Protein AF-A0A2V1DFD7-F1 (afdb_monomer_lite)

Foldseek 3Di:
DDDDDDDDDDDDDDDDDDDDDDDDDDDDDDDDDDDDDPPDDPPDDPPVVVVVVVVVVVVVVVVVVVPDPPDDDDDDDDDPPPLFDDVVVCCVQQPVQLVLLLVQLCCLQVVVQVSVCLLPVVPRDNPDDPPVSNVVSNVSSVVSNVVSCCSNPVVVVDSDLVSVLVVLVVVLVVLVVLLVVSCVVDPCLAPVVVPHDPVSVSRHPVSVVSNVVSVCSNVVPPGDDPVVVVVVVVVVD

Sequence (237 aa):
MPPSSSVHDQRRHTGVTLPLCAQQTVETRCSPWLPTTTAASPSLTASTASTAIIAFLATHFIRQLHTSPMLLVPTMTKTPSHSPIPPLYRLLFLYIEPVSTLVGAIAAHFFQQNYLILTHAASANPHQVPLGTSIVLTQLANLYLLLCLNEALVLRATHDVKVWKTFLFGLLVADLGHLYSVRLVGNWVYWKFWLWNAIDIGNIPFVIFLAISRTMFLLNVGFASRAGSRADVKKRI

Structure (mmCIF, N/CA/C/O backbone):
data_AF-A0A2V1DFD7-F1
#
_entry.id   AF-A0A2V1DFD7-F1
#
loop_
_atom_site.group_PDB
_atom_site.id
_atom_site.type_symbol
_atom_site.label_atom_id
_atom_site.label_alt_id
_atom_site.label_comp_id
_atom_site.label_asym_id
_atom_site.label_entity_id
_atom_site.label_seq_id
_atom_site.pdbx_PDB_ins_code
_atom_site.Cartn_x
_atom_site.Cartn_y
_atom_site.Cartn_z
_atom_site.occupancy
_atom_site.B_iso_or_equiv
_atom_site.auth_seq_id
_atom_site.auth_comp_id
_atom_site.auth_asym_id
_atom_site.auth_atom_id
_atom_site.pdbx_PDB_model_num
ATOM 1 N N . MET A 1 1 ? 31.967 1.223 -87.880 1.00 31.66 1 MET A N 1
ATOM 2 C CA . MET A 1 1 ? 33.022 2.036 -88.533 1.00 31.66 1 MET A CA 1
ATOM 3 C C . MET A 1 1 ? 32.460 3.432 -88.828 1.00 31.66 1 MET A C 1
ATOM 5 O O . MET A 1 1 ? 31.239 3.549 -88.797 1.00 31.66 1 MET A O 1
ATOM 9 N N . PRO A 1 2 ? 33.306 4.473 -88.968 1.00 65.69 2 PRO A N 1
ATOM 10 C CA . PRO A 1 2 ? 32.919 5.894 -88.863 1.00 65.69 2 PRO A CA 1
ATOM 11 C C . PRO A 1 2 ? 32.578 6.522 -90.241 1.00 65.69 2 PRO A C 1
ATOM 13 O O . PRO A 1 2 ? 32.577 5.780 -91.226 1.00 65.69 2 PRO A O 1
ATOM 16 N N . PRO A 1 3 ? 32.187 7.816 -90.330 1.00 57.31 3 PRO A N 1
ATOM 17 C CA . PRO A 1 3 ? 33.060 9.013 -90.180 1.00 57.31 3 PRO A CA 1
ATOM 18 C C . PRO A 1 3 ? 32.504 10.012 -89.104 1.00 57.31 3 PRO A C 1
ATOM 20 O O . PRO A 1 3 ? 31.403 9.784 -88.616 1.00 57.31 3 PRO A O 1
ATOM 23 N N . SER A 1 4 ? 33.169 11.015 -88.485 1.00 41.12 4 SER A N 1
ATOM 24 C CA . SER A 1 4 ? 34.042 12.156 -88.893 1.00 41.12 4 SER A CA 1
ATOM 25 C C . SER A 1 4 ? 33.382 13.155 -89.874 1.00 41.12 4 SER A C 1
ATOM 27 O O . SER A 1 4 ? 32.756 12.707 -90.821 1.00 41.12 4 SER A O 1
ATOM 29 N N . SER A 1 5 ? 33.472 14.496 -89.794 1.00 39.84 5 SER A N 1
ATOM 30 C CA . SER A 1 5 ? 33.936 15.507 -88.799 1.00 39.84 5 SER A CA 1
ATOM 31 C C . SER A 1 5 ? 33.404 16.913 -89.268 1.00 39.84 5 SER A C 1
ATOM 33 O O . SER A 1 5 ? 32.581 16.922 -90.177 1.00 39.84 5 SER A O 1
ATOM 35 N N . SER A 1 6 ? 33.718 18.141 -88.795 1.00 36.25 6 SER A N 1
ATOM 36 C CA . SER A 1 6 ? 34.667 18.717 -87.805 1.00 36.25 6 SER A CA 1
ATOM 37 C C . SER A 1 6 ? 34.399 20.235 -87.553 1.00 36.25 6 SER A C 1
ATOM 39 O O . SER A 1 6 ? 34.237 20.957 -88.526 1.00 36.25 6 SER A O 1
ATOM 41 N N . VAL A 1 7 ? 34.582 20.711 -86.301 1.00 38.22 7 VAL A N 1
ATOM 42 C CA . VAL A 1 7 ? 35.245 22.001 -85.904 1.00 38.22 7 VAL A CA 1
ATOM 43 C C . VAL A 1 7 ? 34.520 23.388 -86.007 1.00 38.22 7 VAL A C 1
ATOM 45 O O . VAL A 1 7 ? 33.892 23.705 -87.006 1.00 38.22 7 VAL A O 1
ATOM 48 N N . HIS A 1 8 ? 34.760 24.239 -84.976 1.00 32.69 8 HIS A N 1
ATOM 49 C CA . HIS A 1 8 ? 34.401 25.677 -84.758 1.00 32.69 8 HIS A CA 1
ATOM 50 C C . HIS A 1 8 ? 32.886 26.037 -84.631 1.00 32.69 8 HIS A C 1
ATOM 52 O O . HIS A 1 8 ? 32.037 25.290 -85.096 1.00 32.69 8 HIS A O 1
ATOM 58 N N . ASP A 1 9 ? 32.443 27.114 -83.945 1.00 37.12 9 ASP A N 1
ATOM 59 C CA . ASP A 1 9 ? 33.145 28.283 -83.356 1.00 37.12 9 ASP A CA 1
ATOM 60 C C . ASP A 1 9 ? 32.622 28.742 -81.943 1.00 37.12 9 ASP A C 1
ATOM 62 O O . ASP A 1 9 ? 31.830 28.075 -81.283 1.00 37.12 9 ASP A O 1
ATOM 66 N N . GLN A 1 10 ? 33.142 29.880 -81.470 1.00 34.22 10 GLN A N 1
ATOM 67 C CA . GLN A 1 10 ? 33.232 30.499 -80.141 1.00 34.22 10 GLN A CA 1
ATOM 68 C C . GLN A 1 10 ? 31.947 30.996 -79.406 1.00 34.22 10 GLN A C 1
ATOM 70 O O . GLN A 1 10 ? 31.129 31.720 -79.970 1.00 34.22 10 GLN A O 1
ATOM 75 N N . ARG A 1 11 ? 32.005 30.905 -78.056 1.00 32.84 11 ARG A N 1
ATOM 76 C CA . ARG A 1 11 ? 31.880 32.018 -77.053 1.00 32.84 11 ARG A CA 1
ATOM 77 C C . ARG A 1 11 ? 30.656 32.056 -76.093 1.00 32.84 11 ARG A C 1
ATOM 79 O O . ARG A 1 11 ? 29.516 32.161 -76.523 1.00 32.84 11 ARG A O 1
ATOM 86 N N . ARG A 1 12 ? 30.968 32.268 -74.792 1.00 34.34 12 ARG A N 1
ATOM 87 C CA . ARG A 1 12 ? 30.088 32.502 -73.603 1.00 34.34 12 ARG A CA 1
ATOM 88 C C . ARG A 1 12 ? 29.320 31.229 -73.174 1.00 34.34 12 ARG A C 1
ATOM 90 O O . ARG A 1 12 ? 28.740 30.566 -74.012 1.00 34.34 12 ARG A O 1
ATOM 97 N N . HIS A 1 13 ? 29.294 30.802 -71.908 1.00 39.66 13 HIS A N 1
ATOM 98 C CA . HIS A 1 13 ? 29.237 31.565 -70.651 1.00 39.66 13 HIS A CA 1
ATOM 99 C C . HIS A 1 13 ? 30.249 31.129 -69.561 1.00 39.66 13 HIS A C 1
ATOM 101 O O . HIS A 1 13 ? 30.819 30.047 -69.605 1.00 39.66 13 HIS A O 1
ATOM 107 N N . THR A 1 14 ? 30.434 32.033 -68.593 1.00 41.47 14 THR A N 1
ATOM 108 C CA . THR A 1 14 ? 31.037 31.906 -67.244 1.00 41.47 14 THR A CA 1
ATOM 109 C C . THR A 1 14 ? 31.387 30.505 -66.707 1.00 41.47 14 THR A C 1
ATOM 111 O O . THR A 1 14 ? 30.503 29.673 -66.518 1.00 41.47 14 THR A O 1
ATOM 114 N N . GLY A 1 15 ? 32.655 30.321 -66.306 1.00 33.34 15 GLY A N 1
ATOM 115 C CA . GLY A 1 15 ? 33.061 29.314 -65.308 1.00 33.34 15 GLY A CA 1
ATOM 116 C C . GLY A 1 15 ? 32.685 29.728 -63.868 1.00 33.34 15 GLY A C 1
ATOM 117 O O . GLY A 1 15 ? 31.926 30.673 -63.681 1.00 33.34 15 GLY A O 1
ATOM 118 N N . VAL A 1 16 ? 33.203 29.101 -62.806 1.00 37.59 16 VAL A N 1
ATOM 119 C CA . VAL A 1 16 ? 34.355 28.179 -62.709 1.00 37.59 16 VAL A CA 1
ATOM 120 C C . VAL A 1 16 ? 34.080 27.086 -61.666 1.00 37.59 16 VAL A C 1
ATOM 122 O O . VAL A 1 16 ? 33.556 27.372 -60.593 1.00 37.59 16 VAL A O 1
ATOM 125 N N . THR A 1 17 ? 34.502 25.851 -61.945 1.00 42.06 17 THR A N 1
ATOM 126 C CA . THR A 1 17 ? 34.547 24.753 -60.964 1.00 42.06 17 THR A CA 1
ATOM 127 C C . THR A 1 17 ? 35.864 24.795 -60.185 1.00 42.06 17 THR A C 1
ATOM 129 O O . THR A 1 17 ? 36.922 24.740 -60.808 1.00 42.06 17 THR A O 1
ATOM 132 N N . LEU A 1 18 ? 35.829 24.817 -58.847 1.00 39.38 18 LEU A N 1
ATOM 133 C CA . LEU A 1 18 ? 37.020 24.613 -58.008 1.00 39.38 18 LEU A CA 1
ATOM 134 C C . LEU A 1 18 ? 36.714 23.781 -56.747 1.00 39.38 18 LEU A C 1
ATOM 136 O O . LEU A 1 18 ? 35.872 24.184 -55.944 1.00 39.38 18 LEU A O 1
ATOM 140 N N . PRO A 1 19 ? 37.411 22.647 -56.544 1.00 46.44 19 PRO A N 1
ATOM 141 C CA . PRO A 1 19 ? 37.627 22.031 -55.237 1.00 46.44 19 PRO A CA 1
ATOM 142 C C . PRO A 1 19 ? 38.945 22.552 -54.606 1.00 46.44 19 PRO A C 1
ATOM 144 O O . PRO A 1 19 ? 39.498 23.546 -55.066 1.00 46.44 19 PRO A O 1
ATOM 147 N N . LEU A 1 20 ? 39.470 21.812 -53.616 1.00 34.62 20 LEU A N 1
ATOM 148 C CA . LEU A 1 20 ? 40.719 22.004 -52.843 1.00 34.62 20 LEU A CA 1
ATOM 149 C C . LEU A 1 20 ? 40.664 22.938 -51.619 1.00 34.62 20 LEU A C 1
ATOM 151 O O . LEU A 1 20 ? 40.704 24.157 -51.707 1.00 34.62 20 LEU A O 1
ATOM 155 N N . CYS A 1 21 ? 40.703 22.291 -50.452 1.00 40.25 21 CYS A N 1
ATOM 156 C CA . CYS A 1 21 ? 41.789 22.402 -49.470 1.00 40.25 21 CYS A CA 1
ATOM 157 C C . CYS A 1 21 ? 42.577 23.733 -49.400 1.00 40.25 21 CYS A C 1
ATOM 159 O O . CYS A 1 21 ? 43.550 23.929 -50.127 1.00 40.25 21 CYS A O 1
ATOM 161 N N . ALA A 1 22 ? 42.262 24.536 -48.383 1.00 36.62 22 ALA A N 1
ATOM 162 C CA . ALA A 1 22 ? 43.239 25.315 -47.620 1.00 36.62 22 ALA A CA 1
ATOM 163 C C . ALA A 1 22 ? 43.128 24.815 -46.164 1.00 36.62 22 ALA A C 1
ATOM 165 O O . ALA A 1 22 ? 42.026 24.730 -45.629 1.00 36.62 22 ALA A O 1
ATOM 166 N N . GLN A 1 23 ? 44.162 24.246 -45.542 1.00 40.62 23 GLN A N 1
ATOM 167 C CA . GLN A 1 23 ? 45.341 24.943 -45.015 1.00 40.62 23 GLN A CA 1
ATOM 168 C C . GLN A 1 23 ? 44.998 26.228 -44.251 1.00 40.62 23 GLN A C 1
ATOM 170 O O . GLN A 1 23 ? 44.792 27.279 -44.848 1.00 40.62 23 GLN A O 1
ATOM 175 N N . GLN A 1 24 ? 45.087 26.161 -42.922 1.00 35.19 24 GLN A N 1
ATOM 176 C CA . GLN A 1 24 ? 45.562 27.294 -42.137 1.00 35.19 24 GLN A CA 1
ATOM 177 C C . GLN A 1 24 ? 46.519 26.789 -41.052 1.00 35.19 24 GLN A C 1
ATOM 179 O O . GLN A 1 24 ? 46.316 25.724 -40.467 1.00 35.19 24 GLN A O 1
ATOM 184 N N . THR A 1 25 ? 47.630 27.500 -40.887 1.00 35.84 25 THR A N 1
ATOM 185 C CA . THR A 1 25 ? 48.865 26.965 -40.299 1.00 35.84 25 THR A CA 1
ATOM 186 C C . THR A 1 25 ? 48.931 27.179 -38.789 1.00 35.84 25 THR A C 1
ATOM 188 O O . THR A 1 25 ? 48.500 28.212 -38.281 1.00 35.84 25 THR A O 1
ATOM 191 N N . VAL A 1 26 ? 49.536 26.233 -38.066 1.00 38.47 26 VAL A N 1
ATOM 192 C CA . VAL A 1 26 ? 49.874 26.401 -36.646 1.00 38.47 26 VAL A CA 1
ATOM 193 C C . VAL A 1 26 ? 51.081 27.340 -36.521 1.00 38.47 26 VAL A C 1
ATOM 195 O O . VAL A 1 26 ? 52.222 26.899 -36.643 1.00 38.47 26 VAL A O 1
ATOM 198 N N . GLU A 1 27 ? 50.849 28.634 -36.277 1.00 37.72 27 GLU A N 1
ATOM 199 C CA . GLU A 1 27 ? 51.913 29.543 -35.826 1.00 37.72 27 GLU A CA 1
ATOM 200 C C . GLU A 1 27 ? 52.191 29.350 -34.329 1.00 37.72 27 GLU A C 1
ATOM 202 O O . GLU A 1 27 ? 51.361 29.649 -33.469 1.00 37.72 27 GLU A O 1
ATOM 207 N N . THR A 1 28 ? 53.406 28.920 -34.000 1.00 41.53 28 THR A N 1
ATOM 208 C CA . THR A 1 28 ? 53.943 28.980 -32.636 1.00 41.53 28 THR A CA 1
ATOM 209 C C . THR A 1 28 ? 54.352 30.409 -32.278 1.00 41.53 28 THR A C 1
ATOM 211 O O . THR A 1 28 ? 55.234 30.971 -32.930 1.00 41.53 28 THR A O 1
ATOM 214 N N . ARG A 1 29 ? 53.804 30.980 -31.196 1.00 35.94 29 ARG A N 1
ATOM 215 C CA . ARG A 1 29 ? 54.272 32.266 -30.646 1.00 35.94 29 ARG A CA 1
ATOM 216 C C . ARG A 1 29 ? 54.288 32.258 -29.116 1.00 35.94 29 ARG A C 1
ATOM 218 O O . ARG A 1 29 ? 53.246 32.313 -28.475 1.00 35.94 29 ARG A O 1
ATOM 225 N N . CYS A 1 30 ? 55.484 32.209 -28.534 1.00 38.84 30 CYS A N 1
ATOM 226 C CA . CYS A 1 30 ? 55.690 32.285 -27.085 1.00 38.84 30 CYS A CA 1
ATOM 227 C C . CYS A 1 30 ? 55.621 33.735 -26.581 1.00 38.84 30 CYS A C 1
ATOM 229 O O . CYS A 1 30 ? 56.284 34.603 -27.149 1.00 38.84 30 CYS A O 1
ATOM 231 N N . SER A 1 31 ? 54.884 33.989 -25.494 1.00 41.69 31 SER A N 1
ATOM 232 C CA . SER A 1 31 ? 54.950 35.195 -24.638 1.00 41.69 31 SER A CA 1
ATOM 233 C C . SER A 1 31 ? 54.047 35.016 -23.394 1.00 41.69 31 SER A C 1
ATOM 235 O O . SER A 1 31 ? 53.255 34.073 -23.384 1.00 41.69 31 SER A O 1
ATOM 237 N N . PRO A 1 32 ? 54.241 35.768 -22.289 1.00 46.16 32 PRO A N 1
ATOM 238 C CA . PRO A 1 32 ? 54.451 35.096 -21.001 1.00 46.16 32 PRO A CA 1
ATOM 239 C C . PRO A 1 32 ? 53.444 35.394 -19.872 1.00 46.16 32 PRO A C 1
ATOM 241 O O . PRO A 1 32 ? 52.704 36.368 -19.909 1.00 46.16 32 PRO A O 1
ATOM 244 N N . TRP A 1 33 ? 53.526 34.553 -18.829 1.00 47.25 33 TRP A N 1
ATOM 245 C CA . TRP A 1 33 ? 53.207 34.810 -17.412 1.00 47.25 33 TRP A CA 1
ATOM 246 C C . TRP A 1 33 ? 52.034 35.756 -17.070 1.00 47.25 33 TRP A C 1
ATOM 248 O O . TRP A 1 33 ? 52.221 36.959 -16.899 1.00 47.25 33 TRP A O 1
ATOM 258 N N . LEU A 1 34 ? 50.881 35.169 -16.729 1.00 43.59 34 LEU A N 1
ATOM 259 C CA . LEU A 1 34 ? 49.976 35.703 -15.699 1.00 43.59 34 LEU A CA 1
ATOM 260 C C . LEU A 1 34 ? 49.530 34.572 -14.742 1.00 43.59 34 LEU A C 1
ATOM 262 O O . LEU A 1 34 ? 49.600 33.401 -15.122 1.00 43.59 34 LEU A O 1
ATOM 266 N N . PRO A 1 35 ? 49.167 34.885 -13.481 1.00 41.78 35 PRO A N 1
ATOM 267 C CA . PRO A 1 35 ? 49.161 33.905 -12.394 1.00 41.78 35 PRO A CA 1
ATOM 268 C C . PRO A 1 35 ? 47.877 33.071 -12.292 1.00 41.78 35 PRO A C 1
ATOM 270 O O . PRO A 1 35 ? 46.775 33.539 -12.568 1.00 41.78 35 PRO A O 1
ATOM 273 N N . THR A 1 36 ? 48.026 31.849 -11.777 1.00 44.50 36 THR A N 1
ATOM 274 C CA . THR A 1 36 ? 46.927 30.932 -11.451 1.00 44.50 36 THR A CA 1
ATOM 275 C C . THR A 1 36 ? 46.078 31.457 -10.288 1.00 44.50 36 THR A C 1
ATOM 277 O O . THR A 1 36 ? 46.420 31.266 -9.121 1.00 44.50 36 THR A O 1
ATOM 280 N N . THR A 1 37 ? 44.933 32.074 -10.579 1.00 39.38 37 THR A N 1
ATOM 281 C CA . THR A 1 37 ? 43.891 32.348 -9.580 1.00 39.38 37 THR A CA 1
ATOM 282 C C . THR A 1 37 ? 43.026 31.108 -9.360 1.00 39.38 37 THR A C 1
ATOM 284 O O . THR A 1 37 ? 42.115 30.805 -10.129 1.00 39.38 37 THR A O 1
ATOM 287 N N . THR A 1 38 ? 43.311 30.371 -8.285 1.00 42.97 38 THR A N 1
ATOM 288 C CA . THR A 1 38 ? 42.575 29.159 -7.896 1.00 42.97 38 THR A CA 1
ATOM 289 C C . THR A 1 38 ? 41.128 29.483 -7.507 1.00 42.97 38 THR A C 1
ATOM 291 O O . THR A 1 38 ? 40.844 29.846 -6.366 1.00 42.97 38 THR A O 1
ATOM 294 N N . ALA A 1 39 ? 40.196 29.332 -8.449 1.00 40.53 39 ALA A N 1
ATOM 295 C CA . ALA A 1 39 ? 38.764 29.479 -8.201 1.00 40.53 39 ALA A CA 1
ATOM 296 C C . ALA A 1 39 ? 38.239 28.310 -7.343 1.00 40.53 39 ALA A C 1
ATOM 298 O O . ALA A 1 39 ? 37.927 27.233 -7.849 1.00 40.53 39 ALA A O 1
ATOM 299 N N . ALA A 1 40 ? 38.163 28.515 -6.027 1.00 42.91 40 ALA A N 1
ATOM 300 C CA . ALA A 1 40 ? 37.652 27.521 -5.089 1.00 42.91 40 ALA A CA 1
ATOM 301 C C . ALA A 1 40 ? 36.122 27.370 -5.206 1.00 42.91 40 ALA A C 1
ATOM 303 O O . ALA A 1 40 ? 35.364 28.269 -4.840 1.00 42.91 40 ALA A O 1
ATOM 304 N N . SER A 1 41 ? 35.662 26.215 -5.693 1.00 42.91 41 SER A N 1
ATOM 305 C CA . SER A 1 41 ? 34.234 25.886 -5.793 1.00 42.91 41 SER A CA 1
ATOM 306 C C . SER A 1 41 ? 33.596 25.664 -4.408 1.00 42.91 41 SER A C 1
ATOM 308 O O . SER A 1 41 ? 34.123 24.869 -3.628 1.00 42.91 41 SER A O 1
ATOM 310 N N . PRO A 1 42 ? 32.439 26.279 -4.087 1.00 43.97 42 PRO A N 1
ATOM 311 C CA . PRO A 1 42 ? 31.809 26.185 -2.766 1.00 43.97 42 PRO A CA 1
ATOM 312 C C . PRO A 1 42 ? 30.980 24.894 -2.582 1.00 43.97 42 PRO A C 1
ATOM 314 O O . PRO A 1 42 ? 29.768 24.929 -2.383 1.00 43.97 42 PRO A O 1
ATOM 317 N N . SER A 1 43 ? 31.624 23.726 -2.621 1.00 49.12 43 SER A N 1
ATOM 318 C CA . SER A 1 43 ? 30.990 22.400 -2.489 1.00 49.12 43 SER A CA 1
ATOM 319 C C . SER A 1 43 ? 30.695 21.970 -1.034 1.00 49.12 43 SER A C 1
ATOM 321 O O . SER A 1 43 ? 30.790 20.791 -0.699 1.00 49.12 43 SER A O 1
ATOM 323 N N . LEU A 1 44 ? 30.343 22.914 -0.148 1.00 51.09 44 LEU A N 1
ATOM 324 C CA . LEU A 1 44 ? 30.401 22.722 1.315 1.00 51.09 44 LEU A CA 1
ATOM 325 C C . LEU A 1 44 ? 29.202 23.274 2.124 1.00 51.09 44 LEU A C 1
ATOM 327 O O . LEU A 1 44 ? 29.358 23.679 3.273 1.00 51.09 44 LEU A O 1
ATOM 331 N N . THR A 1 45 ? 27.985 23.265 1.563 1.00 50.91 45 THR A N 1
ATOM 332 C CA . THR A 1 45 ? 26.765 23.750 2.264 1.00 50.91 45 THR A CA 1
ATOM 333 C C . THR A 1 45 ? 25.587 22.768 2.309 1.00 50.91 45 THR A C 1
ATOM 335 O O . THR A 1 45 ? 24.814 22.795 3.264 1.00 50.91 45 THR A O 1
ATOM 338 N N . ALA A 1 46 ? 25.436 21.870 1.329 1.00 46.38 46 ALA A N 1
ATOM 339 C CA . ALA A 1 46 ? 24.258 20.994 1.238 1.00 46.38 46 ALA A CA 1
ATOM 340 C C . ALA A 1 46 ? 24.239 19.834 2.259 1.00 46.38 46 ALA A C 1
ATOM 342 O O . ALA A 1 46 ? 23.171 19.401 2.686 1.00 46.38 46 ALA A O 1
ATOM 343 N N . SER A 1 47 ? 25.410 19.322 2.655 1.00 50.34 47 SER A N 1
ATOM 344 C CA . SER A 1 47 ? 25.513 18.124 3.508 1.00 50.34 47 SER A CA 1
ATOM 345 C C . SER A 1 47 ? 25.110 18.395 4.966 1.00 50.34 47 SER A C 1
ATOM 347 O O . SER A 1 47 ? 24.328 17.652 5.554 1.00 50.34 47 SER A O 1
ATOM 349 N N . THR A 1 48 ? 25.580 19.506 5.539 1.00 50.56 48 THR A N 1
ATOM 350 C CA . THR A 1 48 ? 25.366 19.869 6.952 1.00 50.56 48 THR A CA 1
ATOM 351 C C . THR A 1 48 ? 23.922 20.250 7.279 1.00 50.56 48 THR A C 1
ATOM 353 O O . THR A 1 48 ? 23.459 19.965 8.385 1.00 50.56 48 THR A O 1
ATOM 356 N N . ALA A 1 49 ? 23.186 20.840 6.332 1.00 46.41 49 ALA A N 1
ATOM 357 C CA . ALA A 1 49 ? 21.779 21.200 6.520 1.00 46.41 49 ALA A CA 1
ATOM 358 C C . ALA A 1 49 ? 20.889 19.966 6.763 1.00 46.41 49 ALA A C 1
ATOM 360 O O . ALA A 1 49 ? 20.072 19.960 7.685 1.00 46.41 49 ALA A O 1
ATOM 361 N N . SER A 1 50 ? 21.093 18.893 5.990 1.00 51.12 50 SER A N 1
ATOM 362 C CA . SER A 1 50 ? 20.343 17.638 6.132 1.00 51.12 50 SER A CA 1
ATOM 363 C C . SER A 1 50 ? 20.555 16.993 7.504 1.00 51.12 50 SER A C 1
ATOM 365 O O . SER A 1 50 ? 19.586 16.617 8.164 1.00 51.12 50 SER A O 1
ATOM 367 N N . THR A 1 51 ? 21.802 16.923 7.981 1.00 55.59 51 THR A N 1
ATOM 368 C CA . THR A 1 51 ? 22.124 16.353 9.299 1.00 55.59 51 THR A CA 1
ATOM 369 C C . THR A 1 51 ? 21.497 17.161 10.435 1.00 55.59 51 THR A C 1
ATOM 371 O O . THR A 1 51 ? 20.964 16.578 11.378 1.00 55.59 51 THR A O 1
ATOM 374 N N . ALA A 1 52 ? 21.506 18.496 10.334 1.00 54.97 52 ALA A N 1
ATOM 375 C CA . ALA A 1 52 ? 20.908 19.380 11.333 1.00 54.97 52 ALA A CA 1
ATOM 376 C C . ALA A 1 52 ? 19.380 19.215 11.424 1.00 54.97 52 ALA A C 1
ATOM 378 O O . ALA A 1 52 ? 18.841 19.130 12.526 1.00 54.97 52 ALA A O 1
ATOM 379 N N . ILE A 1 53 ? 18.684 19.106 10.285 1.00 60.34 53 ILE A N 1
ATOM 380 C CA . ILE A 1 53 ? 17.227 18.889 10.248 1.00 60.34 53 ILE A CA 1
ATOM 381 C C . ILE A 1 53 ? 16.865 17.522 10.844 1.00 60.34 53 ILE A C 1
ATOM 383 O O . ILE A 1 53 ? 15.970 17.440 11.686 1.00 60.34 53 ILE A O 1
ATOM 387 N N . ILE A 1 54 ? 17.588 16.458 10.476 1.00 54.75 54 ILE A N 1
ATOM 388 C CA . ILE A 1 54 ? 17.367 15.108 11.019 1.00 54.75 54 ILE A CA 1
ATOM 389 C C . ILE A 1 54 ? 17.607 15.087 12.538 1.00 54.75 54 ILE A C 1
ATOM 391 O O . ILE A 1 54 ? 16.772 14.571 13.282 1.00 54.75 54 ILE A O 1
ATOM 395 N N . ALA A 1 55 ? 18.693 15.703 13.019 1.00 63.31 55 ALA A N 1
ATOM 396 C CA . ALA A 1 55 ? 18.995 15.799 14.448 1.00 63.31 55 ALA A CA 1
ATOM 397 C C . ALA A 1 55 ? 17.947 16.615 15.225 1.00 63.31 55 ALA A C 1
ATOM 399 O O . ALA A 1 55 ? 17.555 16.222 16.327 1.00 63.31 55 ALA A O 1
ATOM 400 N N . PHE A 1 56 ? 17.451 17.720 14.658 1.00 70.12 56 PHE A N 1
ATOM 401 C CA . PHE A 1 56 ? 16.416 18.544 15.284 1.00 70.12 56 PHE A CA 1
ATOM 402 C C . PHE A 1 56 ? 15.082 17.791 15.390 1.00 70.12 56 PHE A C 1
ATOM 404 O O . PHE A 1 56 ? 14.486 17.751 16.467 1.00 70.12 56 PHE A O 1
ATOM 411 N N . LEU A 1 57 ? 14.649 17.125 14.313 1.00 65.50 57 LEU A N 1
ATOM 412 C CA . LEU A 1 57 ? 13.428 16.313 14.303 1.00 65.50 57 LEU A CA 1
ATOM 413 C C . LEU A 1 57 ? 13.521 15.129 15.276 1.00 65.50 57 LEU A C 1
ATOM 415 O O . LEU A 1 57 ? 12.591 14.910 16.052 1.00 65.50 57 LEU A O 1
ATOM 419 N N . ALA A 1 58 ? 14.652 14.416 15.304 1.00 58.59 58 ALA A N 1
ATOM 420 C CA . ALA A 1 58 ? 14.890 13.331 16.255 1.00 58.59 58 ALA A CA 1
ATOM 421 C C . ALA A 1 58 ? 14.858 13.827 17.712 1.00 58.59 58 ALA A C 1
ATOM 423 O O . ALA A 1 58 ? 14.163 13.251 18.548 1.00 58.59 58 ALA A O 1
ATOM 424 N N . THR A 1 59 ? 15.539 14.937 18.014 1.00 63.81 59 THR A N 1
ATOM 425 C CA . THR A 1 59 ? 15.572 15.520 19.368 1.00 63.81 59 THR A CA 1
ATOM 426 C C . THR A 1 59 ? 14.192 16.017 19.809 1.00 63.81 59 THR A C 1
ATOM 428 O O . THR A 1 59 ? 13.805 15.835 20.964 1.00 63.81 59 THR A O 1
ATOM 431 N N . HIS A 1 60 ? 13.413 16.602 18.894 1.00 69.94 60 HIS A N 1
ATOM 432 C CA . HIS A 1 60 ? 12.041 17.032 19.159 1.00 69.94 60 HIS A CA 1
ATOM 433 C C . HIS A 1 60 ? 11.100 15.841 19.409 1.00 69.94 60 HIS A C 1
ATOM 435 O O . HIS A 1 60 ? 10.311 15.874 20.353 1.00 69.94 60 HIS A O 1
ATOM 441 N N . PHE A 1 61 ? 11.220 14.763 18.628 1.00 59.16 61 PHE A N 1
ATOM 442 C CA . PHE A 1 61 ? 10.439 13.536 18.813 1.00 59.16 61 PHE A CA 1
ATOM 443 C C . PHE A 1 61 ? 10.772 12.838 20.144 1.00 59.16 61 PHE A C 1
ATOM 445 O O . PHE A 1 61 ? 9.869 12.503 20.907 1.00 59.16 61 PHE A O 1
ATOM 452 N N . ILE A 1 62 ? 12.061 12.722 20.490 1.00 60.84 62 ILE A N 1
ATOM 453 C CA . ILE A 1 62 ? 12.517 12.206 21.793 1.00 60.84 62 ILE A CA 1
ATOM 454 C C . ILE A 1 62 ? 11.990 13.076 22.945 1.00 60.84 62 ILE A C 1
ATOM 456 O O . ILE A 1 62 ? 11.516 12.543 23.950 1.00 60.84 62 ILE A O 1
ATOM 460 N N . ARG A 1 63 ? 11.997 14.410 22.798 1.00 57.59 63 ARG A N 1
ATOM 461 C CA . ARG A 1 63 ? 11.407 15.318 23.794 1.00 57.59 63 ARG A CA 1
ATOM 462 C C . ARG A 1 63 ? 9.904 15.078 23.961 1.00 57.59 63 ARG A C 1
ATOM 464 O O . ARG A 1 63 ? 9.459 15.022 25.102 1.00 57.59 63 ARG A O 1
ATOM 471 N N . GLN A 1 64 ? 9.145 14.887 22.879 1.00 55.41 64 GLN A N 1
ATOM 472 C CA . GLN A 1 64 ? 7.710 14.585 22.970 1.00 55.41 64 GLN A CA 1
ATOM 473 C C . GLN A 1 64 ? 7.423 13.229 23.636 1.00 55.41 64 GLN A C 1
ATOM 475 O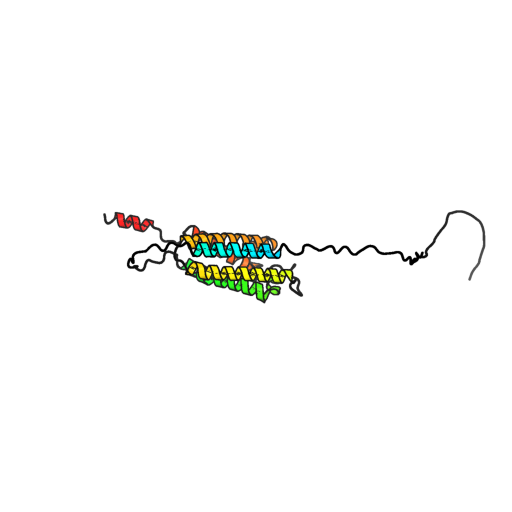 O . GLN A 1 64 ? 6.494 13.139 24.437 1.00 55.41 64 GLN A O 1
ATOM 480 N N . LEU A 1 65 ? 8.243 12.203 23.379 1.00 53.34 65 LEU A N 1
ATOM 481 C CA . LEU A 1 65 ? 8.144 10.906 24.063 1.00 53.34 65 LEU A CA 1
ATOM 482 C C . LEU A 1 65 ? 8.408 11.022 25.575 1.00 53.34 65 LEU A C 1
ATOM 484 O O . LEU A 1 65 ? 7.732 10.369 26.368 1.00 53.34 65 LEU A O 1
ATOM 488 N N . HIS A 1 66 ? 9.350 11.876 25.988 1.00 53.03 66 HIS A N 1
ATOM 489 C CA . HIS A 1 66 ? 9.694 12.071 27.401 1.00 53.03 66 HIS A CA 1
ATOM 490 C C . HIS A 1 66 ? 8.730 13.020 28.150 1.00 53.03 66 HIS A C 1
ATOM 492 O O . HIS A 1 66 ? 8.692 13.020 29.382 1.00 53.03 66 HIS A O 1
ATOM 498 N N . THR A 1 67 ? 7.911 13.819 27.454 1.00 44.88 67 THR A N 1
ATOM 499 C CA . THR A 1 67 ? 6.886 14.686 28.072 1.00 44.88 67 THR A CA 1
ATOM 500 C C . THR A 1 67 ? 5.549 13.970 28.284 1.00 44.88 67 THR A C 1
ATOM 502 O O . THR A 1 67 ? 4.507 14.430 27.822 1.00 44.88 67 THR A O 1
ATOM 505 N N . SER A 1 68 ? 5.568 12.858 29.022 1.00 45.06 68 SER A N 1
ATOM 506 C CA . SER A 1 68 ? 4.357 12.217 29.556 1.00 45.06 68 SER A CA 1
ATOM 507 C C . SER A 1 68 ? 4.331 12.350 31.084 1.00 45.06 68 SER A C 1
ATOM 509 O O . SER A 1 68 ? 5.083 11.642 31.755 1.00 45.06 68 SER A O 1
ATOM 511 N N . PRO A 1 69 ? 3.506 13.239 31.676 1.00 50.41 69 PRO A N 1
ATOM 512 C CA . PRO A 1 69 ? 3.380 13.318 33.127 1.00 50.41 69 PRO A CA 1
ATOM 513 C C . PRO A 1 69 ? 2.739 12.030 33.657 1.00 50.41 69 PRO A C 1
ATOM 515 O O . PRO A 1 69 ? 1.594 11.713 33.330 1.00 50.41 69 PRO A O 1
ATOM 518 N N . MET A 1 70 ? 3.484 11.285 34.476 1.00 51.66 70 MET A N 1
ATOM 519 C CA . MET A 1 70 ? 3.051 10.019 35.074 1.00 51.66 70 MET A CA 1
ATOM 520 C C . MET A 1 70 ? 1.989 10.263 36.157 1.00 51.66 70 MET A C 1
ATOM 522 O O . MET A 1 70 ? 2.270 10.259 37.354 1.00 51.66 70 MET A O 1
ATOM 526 N N . LEU A 1 71 ? 0.749 10.499 35.729 1.00 51.28 71 LEU A N 1
ATOM 527 C CA . LEU A 1 71 ? -0.404 10.569 36.619 1.00 51.28 71 LEU A CA 1
ATOM 528 C C . LEU A 1 71 ? -0.668 9.194 37.243 1.00 51.28 71 LEU A C 1
ATOM 530 O O . LEU A 1 71 ? -0.826 8.193 36.545 1.00 51.28 71 LEU A O 1
ATOM 534 N N . LEU A 1 72 ? -0.723 9.168 38.574 1.00 53.59 72 LEU A N 1
ATOM 535 C CA . LEU A 1 72 ? -0.971 7.977 39.382 1.00 53.59 72 LEU A CA 1
ATOM 536 C C . LEU A 1 72 ? -2.401 7.462 39.140 1.00 53.59 72 LEU A C 1
ATOM 538 O O . LEU A 1 72 ? -3.368 7.993 39.683 1.00 53.59 72 LEU A O 1
ATOM 542 N N . VAL A 1 73 ? -2.542 6.431 38.302 1.00 61.72 73 VAL A N 1
ATOM 543 C CA . VAL A 1 73 ? -3.831 5.771 38.049 1.00 61.72 73 VAL A CA 1
ATOM 544 C C . VAL A 1 73 ? -4.092 4.735 39.152 1.00 61.72 73 VAL A C 1
ATOM 546 O O . VAL A 1 73 ? -3.300 3.802 39.286 1.00 61.72 73 VAL A O 1
ATOM 549 N N . PRO A 1 74 ? -5.186 4.844 39.932 1.00 56.28 74 PRO A N 1
ATOM 550 C CA . PRO A 1 74 ? -5.522 3.850 40.944 1.00 56.28 74 PRO A CA 1
ATOM 551 C C . PRO A 1 74 ? -5.965 2.530 40.301 1.00 56.28 74 PRO A C 1
ATOM 553 O O . PRO A 1 74 ? -6.708 2.508 39.316 1.00 56.28 74 PRO A O 1
ATOM 556 N N . THR A 1 75 ? -5.528 1.414 40.882 1.00 54.69 75 THR A N 1
ATOM 557 C CA . THR A 1 75 ? -5.699 0.065 40.328 1.00 54.69 75 THR A CA 1
ATOM 558 C C . THR A 1 75 ? -7.136 -0.454 40.472 1.00 54.69 75 THR A C 1
ATOM 560 O O . THR A 1 75 ? -7.435 -1.258 41.352 1.00 54.69 75 THR A O 1
ATOM 563 N N . MET A 1 76 ? -8.051 -0.030 39.595 1.00 52.09 76 MET A N 1
ATOM 564 C CA . MET A 1 76 ? -9.357 -0.689 39.481 1.00 52.09 76 MET A CA 1
ATOM 565 C C . MET A 1 76 ? -9.231 -2.063 38.814 1.00 52.09 76 MET A C 1
ATOM 567 O O . MET A 1 76 ? -8.579 -2.229 37.781 1.00 52.09 76 MET A O 1
ATOM 571 N N . THR A 1 77 ? -9.884 -3.058 39.412 1.00 53.09 77 THR A N 1
ATOM 572 C CA . THR A 1 77 ? -9.890 -4.450 38.960 1.00 53.09 77 THR A CA 1
ATOM 573 C C . THR A 1 77 ? -10.563 -4.579 37.594 1.00 53.09 77 THR A C 1
ATOM 575 O O . THR A 1 77 ? -11.776 -4.439 37.442 1.00 53.09 77 THR A O 1
ATOM 578 N N . LYS A 1 78 ? -9.753 -4.858 36.569 1.00 44.91 78 LYS A N 1
ATOM 579 C CA . LYS A 1 78 ? -10.211 -5.006 35.187 1.00 44.91 78 LYS A CA 1
ATOM 580 C C . LYS A 1 78 ? -11.005 -6.304 35.016 1.00 44.91 78 LYS A C 1
ATOM 582 O O . LYS A 1 78 ? -10.439 -7.349 34.700 1.00 44.91 78 LYS A O 1
ATOM 587 N N . THR A 1 79 ? -12.329 -6.219 35.141 1.00 49.84 79 THR A N 1
ATOM 588 C CA . THR A 1 79 ? -13.227 -7.176 34.480 1.00 49.84 79 THR A CA 1
ATOM 589 C C . THR A 1 79 ? -12.881 -7.244 32.985 1.00 49.84 79 THR A C 1
ATOM 591 O O . THR A 1 79 ? -12.442 -6.237 32.416 1.00 49.84 79 THR A O 1
ATOM 594 N N . PRO A 1 80 ? -13.020 -8.411 32.325 1.00 46.88 80 PRO A N 1
ATOM 595 C CA . PRO A 1 80 ? -12.582 -8.600 30.944 1.00 46.88 80 PRO A CA 1
ATOM 596 C C . PRO A 1 80 ? -13.496 -7.843 29.971 1.00 46.88 80 PRO A C 1
ATOM 598 O O . PRO A 1 80 ? -14.408 -8.400 29.363 1.00 46.88 80 PRO A O 1
ATOM 601 N N . SER A 1 81 ? -13.253 -6.541 29.829 1.00 50.41 81 SER A N 1
ATOM 602 C CA . SER A 1 81 ? -13.964 -5.687 28.890 1.00 50.41 81 SER A CA 1
ATOM 603 C C . SER A 1 81 ? -13.714 -6.180 27.467 1.00 50.41 81 SER A C 1
ATOM 605 O O . SER A 1 81 ? -12.574 -6.217 26.998 1.00 50.41 81 SER A O 1
ATOM 607 N N . HIS A 1 82 ? -14.797 -6.576 26.787 1.00 53.03 82 HIS A N 1
ATOM 608 C CA . HIS A 1 82 ? -14.769 -7.012 25.394 1.00 53.03 82 HIS A CA 1
ATOM 609 C C . HIS A 1 82 ? -14.026 -5.963 24.559 1.00 53.03 82 HIS A C 1
ATOM 611 O O . HIS A 1 82 ? -14.504 -4.838 24.386 1.00 53.03 82 HIS A O 1
ATOM 617 N N . SER A 1 83 ? -12.821 -6.321 24.104 1.00 57.16 83 SER A N 1
ATOM 618 C CA . SER A 1 83 ? -11.854 -5.347 23.599 1.00 57.16 83 SER A CA 1
ATOM 619 C C . SER A 1 83 ? -12.461 -4.594 22.403 1.00 57.16 83 SER A C 1
ATOM 621 O O . SER A 1 83 ? -12.925 -5.239 21.460 1.00 57.16 83 SER A O 1
ATOM 623 N N . PRO A 1 84 ? -12.507 -3.247 22.427 1.00 79.88 84 PRO A N 1
ATOM 624 C CA . PRO A 1 84 ? -13.580 -2.469 21.787 1.00 79.88 84 PRO A CA 1
ATOM 625 C C . PRO A 1 84 ? -13.590 -2.488 20.254 1.00 79.88 84 PRO A C 1
ATOM 627 O O . PRO A 1 84 ? -14.575 -2.084 19.644 1.00 79.88 84 PRO A O 1
ATOM 630 N N . ILE A 1 85 ? -12.501 -2.941 19.638 1.00 87.44 85 ILE A N 1
ATOM 631 C CA . ILE A 1 85 ? -12.335 -3.049 18.189 1.00 87.44 85 ILE A CA 1
ATOM 632 C C . ILE A 1 85 ? -12.901 -4.400 17.700 1.00 87.44 85 ILE A C 1
ATOM 634 O O . ILE A 1 85 ? -12.587 -5.437 18.292 1.00 87.44 85 ILE A O 1
ATOM 638 N N . PRO A 1 86 ? -13.709 -4.442 16.626 1.00 91.12 86 PRO A N 1
ATOM 639 C CA . PRO A 1 86 ? -14.162 -5.704 16.034 1.00 91.12 86 PRO A CA 1
ATOM 640 C C . PRO A 1 86 ? -12.997 -6.609 15.578 1.00 91.12 86 PRO A C 1
ATOM 642 O O . PRO A 1 86 ? -11.983 -6.107 15.086 1.00 91.12 86 PRO A O 1
ATOM 645 N N . PRO A 1 87 ? -13.103 -7.947 15.715 1.00 90.81 87 PRO A N 1
ATOM 646 C CA . PRO A 1 87 ? -11.982 -8.865 15.485 1.00 90.81 87 PRO A CA 1
ATOM 647 C C . PRO A 1 87 ? -11.468 -8.869 14.039 1.00 90.81 87 PRO A C 1
ATOM 649 O O . PRO A 1 87 ? -10.265 -9.019 13.838 1.00 90.81 87 PRO A O 1
ATOM 652 N N . LEU A 1 88 ? -12.336 -8.625 13.050 1.00 92.56 88 LEU A N 1
ATOM 653 C CA . LEU A 1 88 ? -11.956 -8.543 11.633 1.00 92.56 88 LEU A CA 1
ATOM 654 C C . LEU A 1 88 ? -10.917 -7.438 11.372 1.00 92.56 88 LEU A C 1
ATOM 656 O O . LEU A 1 88 ? -9.917 -7.688 10.705 1.00 92.56 88 LEU A O 1
ATOM 660 N N . TYR A 1 89 ? -11.088 -6.254 11.971 1.00 94.00 89 TYR A N 1
ATOM 661 C CA . TYR A 1 89 ? -10.111 -5.166 11.853 1.00 94.00 89 TYR A CA 1
ATOM 662 C C . TYR A 1 89 ? -8.782 -5.487 12.549 1.00 94.00 89 TYR A C 1
ATOM 664 O O . TYR A 1 89 ? -7.743 -5.011 12.106 1.00 94.00 89 TYR A O 1
ATOM 672 N N . ARG A 1 90 ? -8.777 -6.311 13.612 1.00 92.38 90 ARG A N 1
ATOM 673 C CA . ARG A 1 90 ? -7.510 -6.794 14.194 1.00 92.38 90 ARG A CA 1
ATOM 674 C C . ARG A 1 90 ? -6.798 -7.745 13.241 1.00 92.38 90 ARG A C 1
ATOM 676 O O . ARG A 1 90 ? -5.608 -7.577 13.023 1.00 92.38 90 ARG A O 1
ATOM 683 N N . LEU A 1 91 ? -7.508 -8.725 12.677 1.00 93.50 91 LEU A N 1
ATOM 684 C CA . LEU A 1 91 ? -6.919 -9.671 11.725 1.00 93.50 91 LEU A CA 1
ATOM 685 C C . LEU A 1 91 ? -6.312 -8.937 10.520 1.00 93.50 91 LEU A C 1
ATOM 687 O O . LEU A 1 91 ? -5.187 -9.234 10.122 1.00 93.50 91 LEU A O 1
ATOM 691 N N . LEU A 1 92 ? -7.030 -7.943 9.995 1.00 94.81 92 LEU A N 1
ATOM 692 C CA . LEU A 1 92 ? -6.567 -7.125 8.882 1.00 94.81 92 LEU A CA 1
ATOM 693 C C . LEU A 1 92 ? -5.347 -6.273 9.265 1.00 94.81 92 LEU A C 1
ATOM 695 O O . LEU A 1 92 ? -4.247 -6.544 8.788 1.00 94.81 92 LEU A O 1
ATOM 699 N N . PHE A 1 93 ? -5.517 -5.309 10.175 1.00 93.94 93 PHE A N 1
ATOM 700 C CA . PHE A 1 93 ? -4.519 -4.264 10.435 1.00 93.94 93 PHE A CA 1
ATOM 701 C C . PHE A 1 93 ? -3.291 -4.733 11.236 1.00 93.94 93 PHE A C 1
ATOM 703 O O . PHE A 1 93 ? -2.246 -4.097 11.168 1.00 93.94 93 PHE A O 1
ATOM 710 N N . LEU A 1 94 ? -3.368 -5.836 11.999 1.00 92.31 94 LEU A N 1
ATOM 711 C CA . LEU A 1 94 ? -2.207 -6.343 12.754 1.00 92.31 94 LEU A CA 1
ATOM 712 C C . LEU A 1 94 ? -1.445 -7.457 12.028 1.00 92.31 94 LEU A C 1
ATOM 714 O O . LEU A 1 94 ? -0.303 -7.714 12.415 1.00 92.31 94 LEU A O 1
ATOM 718 N N . TYR A 1 95 ? -2.040 -8.141 11.045 1.00 91.44 95 TYR A N 1
ATOM 719 C CA . TYR A 1 95 ? -1.438 -9.337 10.437 1.00 91.44 95 TYR A CA 1
ATOM 720 C C . TYR A 1 95 ? -1.407 -9.286 8.910 1.00 91.44 95 TYR A C 1
ATOM 722 O O . TYR A 1 95 ? -0.320 -9.324 8.342 1.00 91.44 95 TYR A O 1
ATOM 730 N N . ILE A 1 96 ? -2.562 -9.190 8.244 1.00 93.12 96 ILE A N 1
ATOM 731 C CA . ILE A 1 96 ? -2.631 -9.210 6.770 1.00 93.12 96 ILE A CA 1
ATOM 732 C C . ILE A 1 96 ? -1.894 -7.997 6.183 1.00 93.12 96 ILE A C 1
ATOM 734 O O . ILE A 1 96 ? -1.092 -8.139 5.264 1.00 93.12 96 ILE A O 1
ATOM 738 N N . GLU A 1 97 ? -2.139 -6.819 6.754 1.00 93.94 97 GLU A N 1
ATOM 739 C CA . GLU A 1 97 ? -1.594 -5.541 6.301 1.00 93.94 97 GLU A CA 1
ATOM 740 C C . GLU A 1 97 ? -0.053 -5.470 6.452 1.00 93.94 97 GLU A C 1
ATOM 742 O O . GLU A 1 97 ? 0.604 -5.420 5.409 1.00 93.94 97 GLU A O 1
ATOM 747 N N . PRO A 1 98 ? 0.563 -5.651 7.645 1.00 93.00 98 PRO A N 1
ATOM 748 C CA . PRO A 1 98 ? 2.026 -5.711 7.781 1.00 93.00 98 PRO A CA 1
ATOM 749 C C . PRO A 1 98 ? 2.720 -6.777 6.919 1.00 93.00 98 PRO A C 1
ATOM 751 O O . PRO A 1 98 ? 3.823 -6.560 6.423 1.00 93.00 98 PRO A O 1
ATOM 754 N N . VAL A 1 99 ? 2.098 -7.948 6.720 1.00 94.56 99 VAL A N 1
ATOM 755 C CA . VAL A 1 99 ? 2.670 -8.993 5.850 1.00 94.56 99 VAL A CA 1
ATOM 756 C C . VAL A 1 99 ? 2.653 -8.550 4.385 1.00 94.56 99 VAL A C 1
ATOM 758 O O . VAL A 1 99 ? 3.627 -8.780 3.669 1.00 94.56 99 VAL A O 1
ATOM 761 N N . SER A 1 100 ? 1.595 -7.871 3.937 1.00 94.00 100 SER A N 1
ATOM 762 C CA . SER A 1 100 ? 1.514 -7.340 2.572 1.00 94.00 100 SER A CA 1
ATOM 763 C C . SER A 1 100 ? 2.532 -6.223 2.307 1.00 94.00 100 SER A C 1
ATOM 765 O O . SER A 1 100 ? 3.204 -6.241 1.274 1.00 94.00 100 SER A O 1
ATOM 767 N N . THR A 1 101 ? 2.724 -5.301 3.257 1.00 95.31 101 THR A N 1
ATOM 768 C CA . THR A 1 101 ? 3.685 -4.194 3.133 1.00 95.31 101 THR A CA 1
ATOM 769 C C . THR A 1 101 ? 5.130 -4.700 3.225 1.00 95.31 101 THR A C 1
ATOM 771 O O . THR A 1 101 ? 5.986 -4.239 2.468 1.00 95.31 101 THR A O 1
ATOM 774 N N . LEU A 1 102 ? 5.396 -5.751 4.013 1.00 96.06 102 LEU A N 1
ATOM 775 C CA . LEU A 1 102 ? 6.674 -6.477 3.997 1.00 96.06 102 LEU A CA 1
ATOM 776 C C . LEU A 1 102 ? 6.954 -7.180 2.656 1.00 96.06 102 LEU A C 1
ATOM 778 O O . LEU A 1 102 ? 8.075 -7.102 2.151 1.00 96.06 102 LEU A O 1
ATOM 782 N N . VAL A 1 103 ? 5.960 -7.839 2.047 1.00 95.94 103 VAL A N 1
ATOM 783 C CA . VAL A 1 103 ? 6.111 -8.443 0.707 1.00 95.94 103 VAL A CA 1
ATOM 784 C C . VAL A 1 103 ? 6.396 -7.365 -0.345 1.00 95.94 103 VAL A C 1
ATOM 786 O O . VAL A 1 103 ? 7.285 -7.554 -1.175 1.00 95.94 103 VAL A O 1
ATOM 789 N N . GLY A 1 104 ? 5.728 -6.208 -0.266 1.00 95.25 104 GLY A N 1
ATOM 790 C CA . GLY A 1 104 ? 6.026 -5.039 -1.099 1.00 95.25 104 GLY A CA 1
ATOM 791 C C . GLY A 1 104 ? 7.467 -4.541 -0.938 1.00 95.25 104 GLY A C 1
ATOM 792 O O . GLY A 1 104 ? 8.151 -4.308 -1.935 1.00 95.25 104 GLY A O 1
ATOM 793 N N . ALA A 1 105 ? 7.970 -4.451 0.299 1.00 97.44 105 ALA A N 1
ATOM 794 C CA . ALA A 1 105 ? 9.357 -4.077 0.582 1.00 97.44 105 ALA A CA 1
ATOM 795 C C . ALA A 1 105 ? 10.370 -5.073 -0.016 1.00 97.44 105 ALA A C 1
ATOM 797 O O . ALA A 1 105 ? 11.334 -4.671 -0.672 1.00 97.44 105 ALA A O 1
ATOM 798 N N . ILE A 1 106 ? 10.132 -6.376 0.159 1.00 97.56 106 ILE A N 1
ATOM 799 C CA . ILE A 1 106 ? 10.984 -7.444 -0.385 1.00 97.56 106 ILE A CA 1
ATOM 800 C C . ILE A 1 106 ? 10.993 -7.400 -1.921 1.00 97.56 106 ILE A C 1
ATOM 802 O O . ILE A 1 106 ? 12.064 -7.451 -2.529 1.00 97.56 106 ILE A O 1
ATOM 806 N N . ALA A 1 107 ? 9.825 -7.246 -2.550 1.00 96.50 107 ALA A N 1
ATOM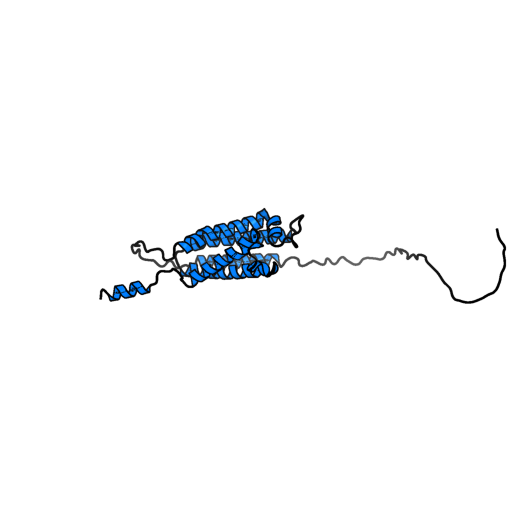 807 C CA . ALA A 1 107 ? 9.695 -7.130 -4.001 1.00 96.50 107 ALA A CA 1
ATOM 808 C C . ALA A 1 107 ? 10.439 -5.900 -4.551 1.00 96.50 107 ALA A C 1
ATOM 810 O O . ALA A 1 107 ? 11.201 -6.020 -5.513 1.00 96.50 107 ALA A O 1
ATOM 811 N N . ALA A 1 108 ? 10.268 -4.738 -3.913 1.00 97.12 108 ALA A N 1
ATOM 812 C CA . ALA A 1 108 ? 10.887 -3.488 -4.340 1.00 97.12 108 ALA A CA 1
ATOM 813 C C . ALA A 1 108 ? 12.418 -3.470 -4.160 1.00 97.12 108 ALA A C 1
ATOM 815 O O . ALA A 1 108 ? 13.099 -2.878 -4.992 1.00 97.12 108 ALA A O 1
ATOM 816 N N . HIS A 1 109 ? 12.988 -4.125 -3.137 1.00 97.88 109 HIS A N 1
ATOM 817 C CA . HIS A 1 109 ? 14.447 -4.144 -2.951 1.00 97.88 109 HIS A CA 1
ATOM 818 C C . HIS A 1 109 ? 15.156 -5.283 -3.695 1.00 97.88 109 HIS A C 1
ATOM 820 O O . HIS A 1 109 ? 16.130 -5.023 -4.401 1.00 97.88 109 HIS A O 1
ATOM 826 N N . PHE A 1 110 ? 14.693 -6.530 -3.554 1.00 97.31 110 PHE A N 1
ATOM 827 C CA . PHE A 1 110 ? 15.418 -7.709 -4.052 1.00 97.31 110 PHE A CA 1
ATOM 828 C C . PHE A 1 110 ? 15.046 -8.098 -5.489 1.00 97.31 110 PHE A C 1
ATOM 830 O O . PHE A 1 110 ? 15.841 -8.735 -6.174 1.00 97.31 110 PHE A O 1
ATOM 837 N N . PHE A 1 111 ? 13.865 -7.698 -5.971 1.00 96.00 111 PHE A N 1
ATOM 838 C CA . PHE A 1 111 ? 13.330 -8.108 -7.276 1.00 96.00 111 PHE A CA 1
ATOM 839 C C . PHE A 1 111 ? 13.099 -6.925 -8.232 1.00 96.00 111 PHE A C 1
ATOM 841 O O . PHE A 1 111 ? 12.260 -7.005 -9.126 1.00 96.00 111 PHE A O 1
ATOM 848 N N . GLN A 1 112 ? 13.875 -5.843 -8.077 1.00 96.75 112 GLN A N 1
ATOM 849 C CA . GLN A 1 112 ? 13.755 -4.558 -8.794 1.00 96.75 112 GLN A CA 1
ATOM 850 C C . GLN A 1 112 ? 13.480 -4.676 -10.302 1.00 96.75 112 GLN A C 1
ATOM 852 O O . GLN A 1 112 ? 12.604 -3.989 -10.823 1.00 96.75 112 GLN A O 1
ATOM 857 N N . GLN A 1 113 ? 14.200 -5.556 -11.004 1.00 96.00 113 GLN A N 1
ATOM 858 C CA . GLN A 1 113 ? 14.040 -5.751 -12.447 1.00 96.00 113 GLN A CA 1
ATOM 859 C C . GLN A 1 113 ? 12.637 -6.275 -12.795 1.00 96.00 113 GLN A C 1
ATOM 861 O O . GLN A 1 113 ? 11.944 -5.706 -13.638 1.00 96.00 113 GLN A O 1
ATOM 866 N N . ASN A 1 114 ? 12.181 -7.309 -12.084 1.00 95.50 114 ASN A N 1
ATOM 867 C CA . ASN A 1 114 ? 10.837 -7.861 -12.247 1.00 95.50 114 ASN A CA 1
ATOM 868 C C . ASN A 1 114 ? 9.774 -6.861 -11.776 1.00 95.50 114 ASN A C 1
ATOM 870 O O . ASN A 1 114 ? 8.750 -6.716 -12.433 1.00 95.50 114 ASN A O 1
ATOM 874 N N . TYR A 1 115 ? 10.030 -6.131 -10.686 1.00 95.94 115 TYR A N 1
ATOM 875 C CA . TYR A 1 115 ? 9.144 -5.084 -10.173 1.00 95.94 115 TYR A CA 1
ATOM 876 C C . TYR A 1 115 ? 8.867 -4.014 -11.241 1.00 95.94 115 TYR A C 1
ATOM 878 O O . TYR A 1 115 ? 7.711 -3.670 -11.481 1.00 95.94 115 TYR A O 1
ATOM 886 N N . LEU A 1 116 ? 9.902 -3.533 -11.940 1.00 96.56 116 LEU A N 1
ATOM 887 C CA . LEU A 1 116 ? 9.761 -2.560 -13.030 1.00 96.56 116 LEU A CA 1
ATOM 888 C C . LEU A 1 116 ? 9.037 -3.140 -14.251 1.00 96.56 116 LEU A C 1
ATOM 890 O O . LEU A 1 116 ? 8.154 -2.476 -14.792 1.00 96.56 116 LEU A O 1
ATOM 894 N N . ILE A 1 117 ? 9.368 -4.369 -14.663 1.00 95.62 117 ILE A N 1
ATOM 895 C CA . ILE A 1 117 ? 8.708 -5.045 -15.793 1.00 95.62 117 ILE A CA 1
ATOM 896 C C . ILE A 1 117 ? 7.209 -5.243 -15.517 1.00 95.62 117 ILE A C 1
ATOM 898 O O . ILE A 1 117 ? 6.385 -4.948 -16.379 1.00 95.62 117 ILE A O 1
ATOM 902 N N . LEU A 1 118 ? 6.848 -5.684 -14.309 1.00 95.12 118 LEU A N 1
ATOM 903 C CA . LEU A 1 118 ? 5.455 -5.852 -13.886 1.00 95.12 118 LEU A CA 1
ATOM 904 C C . LEU A 1 118 ? 4.733 -4.502 -13.723 1.00 95.12 118 LEU A C 1
ATOM 906 O O . LEU A 1 118 ? 3.546 -4.416 -14.019 1.00 95.12 118 LEU A O 1
ATOM 910 N N . THR A 1 119 ? 5.432 -3.446 -13.286 1.00 95.25 119 THR A N 1
ATOM 911 C CA . THR A 1 119 ? 4.859 -2.090 -13.162 1.00 95.25 119 THR A CA 1
ATOM 912 C C . THR A 1 119 ? 4.536 -1.490 -14.532 1.00 95.25 119 THR A C 1
ATOM 914 O O . THR A 1 119 ? 3.434 -0.990 -14.738 1.00 95.25 119 THR A O 1
ATOM 917 N N . HIS A 1 120 ? 5.496 -1.498 -15.465 1.00 95.00 120 HIS A N 1
ATOM 918 C CA . HIS A 1 120 ? 5.307 -0.994 -16.825 1.00 95.00 120 HIS A CA 1
ATOM 919 C C . HIS A 1 120 ? 6.419 -1.491 -17.768 1.00 95.00 120 HIS A C 1
ATOM 921 O O . HIS A 1 120 ? 7.412 -0.801 -18.017 1.00 95.00 120 HIS A O 1
ATOM 927 N N . ALA A 1 121 ? 6.236 -2.689 -18.332 1.00 92.69 121 ALA A N 1
ATOM 928 C CA . ALA A 1 121 ? 7.214 -3.351 -19.202 1.00 92.69 121 ALA A CA 1
ATOM 929 C C . ALA A 1 121 ? 7.753 -2.468 -20.345 1.00 92.69 121 ALA A C 1
ATOM 931 O O . ALA A 1 121 ? 8.939 -2.528 -20.650 1.00 92.69 121 ALA A O 1
ATOM 932 N N . ALA A 1 122 ? 6.918 -1.609 -20.943 1.00 92.00 122 ALA A N 1
ATOM 933 C CA . ALA A 1 122 ? 7.308 -0.758 -22.071 1.00 92.00 122 ALA A CA 1
ATOM 934 C C . ALA A 1 122 ? 8.279 0.389 -21.709 1.00 92.00 122 ALA A C 1
ATOM 936 O O . ALA A 1 122 ? 8.845 1.004 -22.610 1.00 92.00 122 ALA A O 1
ATOM 937 N N . SER A 1 123 ? 8.496 0.681 -20.419 1.00 92.50 123 SER A N 1
ATOM 938 C CA . SER A 1 123 ? 9.547 1.606 -19.954 1.00 92.50 123 SER A CA 1
ATOM 939 C C . SER A 1 123 ? 10.564 0.958 -19.009 1.00 92.50 123 SER A C 1
ATOM 941 O O . SER A 1 123 ? 11.434 1.650 -18.481 1.00 92.50 123 SER A O 1
ATOM 943 N N . ALA A 1 124 ? 10.468 -0.351 -18.771 1.00 92.69 124 ALA A N 1
ATOM 944 C CA . ALA A 1 124 ? 11.484 -1.094 -18.042 1.00 92.69 124 ALA A CA 1
ATOM 945 C C . ALA A 1 124 ? 12.658 -1.393 -18.987 1.00 92.69 124 ALA A C 1
ATOM 947 O O . ALA A 1 124 ? 12.475 -2.000 -20.040 1.00 92.69 124 ALA A O 1
ATOM 948 N N . ASN A 1 125 ? 13.878 -0.987 -18.623 1.00 88.69 125 ASN A N 1
ATOM 949 C CA . ASN A 1 125 ? 15.072 -1.406 -19.359 1.00 88.69 125 ASN A CA 1
ATOM 950 C C . ASN A 1 125 ? 15.251 -2.924 -19.156 1.00 88.69 125 ASN A C 1
ATOM 952 O O . ASN A 1 125 ? 15.434 -3.339 -18.012 1.00 88.69 125 ASN A O 1
ATOM 956 N N . PRO A 1 126 ? 15.215 -3.764 -20.208 1.00 81.56 126 PRO A N 1
ATOM 957 C CA . PRO A 1 126 ? 15.209 -5.218 -20.049 1.00 81.56 126 PRO A CA 1
ATOM 958 C C . PRO A 1 126 ? 16.563 -5.803 -19.618 1.00 81.56 126 PRO A C 1
ATOM 960 O O . PRO A 1 126 ? 16.602 -6.954 -19.191 1.00 81.56 126 PRO A O 1
ATOM 963 N N . HIS A 1 127 ? 17.658 -5.039 -19.713 1.00 84.12 127 HIS A N 1
ATOM 964 C CA . HIS A 1 127 ? 19.018 -5.527 -19.461 1.00 84.12 127 HIS A CA 1
ATOM 965 C C . HIS A 1 127 ? 19.568 -5.151 -18.079 1.00 84.12 127 HIS A C 1
ATOM 967 O O . HIS A 1 127 ? 20.276 -5.955 -17.480 1.00 84.12 127 HIS A O 1
ATOM 973 N N . GLN A 1 128 ? 19.263 -3.953 -17.566 1.00 90.44 128 GLN A N 1
ATOM 974 C CA . GLN A 1 128 ? 19.643 -3.550 -16.206 1.00 90.44 128 GLN A CA 1
ATOM 975 C C . GLN A 1 128 ? 18.743 -2.447 -15.640 1.00 90.44 128 GLN A C 1
ATOM 977 O O . GLN A 1 128 ? 18.299 -1.554 -16.365 1.00 90.44 128 GLN A O 1
ATOM 982 N N . VAL A 1 129 ? 18.582 -2.442 -14.316 1.00 95.75 129 VAL A N 1
ATOM 983 C CA . VAL A 1 129 ? 18.009 -1.316 -13.569 1.00 95.75 129 VAL A CA 1
ATOM 984 C C . VAL A 1 129 ? 19.034 -0.169 -13.531 1.00 95.75 129 VAL A C 1
ATOM 986 O O . VAL A 1 129 ? 20.151 -0.383 -13.055 1.00 95.75 129 VAL A O 1
ATOM 989 N N . PRO A 1 130 ? 18.709 1.057 -13.986 1.00 95.75 130 PRO A N 1
ATOM 990 C CA . PRO A 1 130 ? 19.611 2.201 -13.849 1.00 95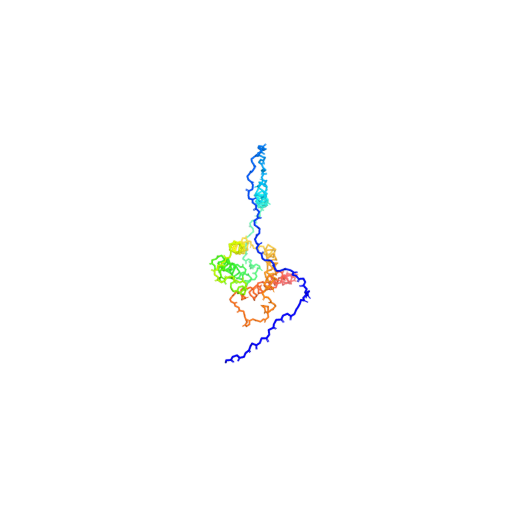.75 130 PRO A CA 1
ATOM 991 C C . PRO A 1 130 ? 19.902 2.517 -12.375 1.00 95.75 130 PRO A C 1
ATOM 993 O O . PRO A 1 130 ? 18.997 2.465 -11.544 1.00 95.75 130 PRO A O 1
ATOM 996 N N . LEU A 1 131 ? 21.138 2.912 -12.042 1.00 96.56 131 LEU A N 1
ATOM 997 C CA . LEU A 1 131 ? 21.575 3.111 -10.649 1.00 96.56 131 LEU A CA 1
ATOM 998 C C . LEU A 1 131 ? 20.655 4.050 -9.845 1.00 96.56 131 LEU A C 1
ATOM 1000 O O . LEU A 1 131 ? 20.274 3.724 -8.724 1.00 96.56 131 LEU A O 1
ATOM 1004 N N . GLY A 1 132 ? 20.236 5.179 -10.428 1.00 97.56 132 GLY A N 1
ATOM 1005 C CA . GLY A 1 132 ? 19.288 6.096 -9.782 1.00 97.56 132 GLY A CA 1
ATOM 1006 C C . GLY A 1 132 ? 17.927 5.449 -9.496 1.00 97.56 132 GLY A C 1
ATOM 1007 O O . GLY A 1 132 ? 17.376 5.624 -8.413 1.00 97.56 132 GLY A O 1
ATOM 1008 N N . THR A 1 133 ? 17.417 4.632 -10.421 1.00 96.88 133 THR A N 1
ATOM 1009 C CA . THR A 1 133 ? 16.183 3.854 -10.231 1.00 96.88 133 THR A CA 1
ATOM 1010 C C . THR A 1 133 ? 16.354 2.791 -9.144 1.00 96.88 133 THR A C 1
ATOM 1012 O O . THR A 1 133 ? 15.459 2.621 -8.326 1.00 96.88 133 THR A O 1
ATOM 1015 N N . SER A 1 134 ? 17.511 2.125 -9.077 1.00 97.31 134 SER A N 1
ATOM 1016 C CA . SER A 1 134 ? 17.823 1.124 -8.045 1.00 97.31 134 SER A CA 1
ATOM 1017 C C . SER A 1 134 ? 17.869 1.728 -6.635 1.00 97.31 134 SER A C 1
ATOM 1019 O O . SER A 1 134 ? 17.315 1.166 -5.684 1.00 97.31 134 SER A O 1
ATOM 1021 N N . ILE A 1 135 ? 18.450 2.927 -6.508 1.00 98.19 135 ILE A N 1
ATOM 1022 C CA . ILE A 1 135 ? 18.452 3.713 -5.267 1.00 98.19 135 ILE A CA 1
ATOM 1023 C C . ILE A 1 135 ? 17.019 4.095 -4.872 1.00 98.19 135 ILE A C 1
ATOM 1025 O O . ILE A 1 135 ? 16.630 3.869 -3.728 1.00 98.19 135 ILE A O 1
ATOM 1029 N N . VAL A 1 136 ? 16.207 4.607 -5.805 1.00 98.19 136 VAL A N 1
ATOM 1030 C CA . VAL A 1 136 ? 14.811 4.999 -5.531 1.00 98.19 136 VAL A CA 1
ATOM 1031 C C . VAL A 1 136 ? 13.930 3.796 -5.169 1.00 98.19 136 VAL A C 1
ATOM 1033 O O . VAL A 1 136 ? 13.139 3.890 -4.234 1.00 98.19 136 VAL A O 1
ATOM 1036 N N . LEU A 1 137 ? 14.090 2.642 -5.825 1.00 97.81 137 LEU A N 1
ATOM 1037 C CA . LEU A 1 137 ? 13.379 1.406 -5.462 1.00 97.81 137 LEU A CA 1
ATOM 1038 C C . LEU A 1 137 ? 13.798 0.880 -4.081 1.00 97.81 137 LEU A C 1
ATOM 1040 O O . LEU A 1 137 ? 12.959 0.412 -3.316 1.00 97.81 137 LEU A O 1
ATOM 1044 N N . THR A 1 138 ? 15.072 1.031 -3.713 1.00 98.25 138 THR A N 1
ATOM 1045 C CA . THR A 1 138 ? 15.563 0.700 -2.366 1.00 98.25 138 THR A CA 1
ATOM 1046 C C . THR A 1 138 ? 15.029 1.673 -1.306 1.00 98.25 138 THR A C 1
ATOM 1048 O O . THR A 1 138 ? 14.676 1.254 -0.205 1.00 98.25 138 THR A O 1
ATOM 1051 N N . GLN A 1 139 ? 14.885 2.960 -1.634 1.00 98.19 139 GLN A N 1
ATOM 1052 C CA . GLN A 1 139 ? 14.226 3.945 -0.767 1.00 98.19 139 GLN A CA 1
ATOM 1053 C C . GLN A 1 139 ? 12.724 3.656 -0.609 1.00 98.19 139 GLN A C 1
ATOM 1055 O O . GLN A 1 139 ? 12.208 3.732 0.505 1.00 98.19 139 GLN A O 1
ATOM 1060 N N . LEU A 1 140 ? 12.037 3.252 -1.684 1.00 97.25 140 LEU A N 1
ATOM 1061 C CA . LEU A 1 140 ? 10.642 2.800 -1.651 1.00 97.25 140 LEU A CA 1
ATOM 1062 C C . LEU A 1 140 ? 10.478 1.552 -0.771 1.00 97.25 140 LEU A C 1
ATOM 1064 O O . LEU A 1 140 ? 9.607 1.520 0.094 1.00 97.25 140 LEU A O 1
ATOM 1068 N N . ALA A 1 141 ? 11.359 0.563 -0.922 1.00 98.12 141 ALA A N 1
ATOM 1069 C CA . ALA A 1 141 ? 11.377 -0.627 -0.078 1.00 98.12 141 ALA A CA 1
ATOM 1070 C C . ALA A 1 141 ? 11.605 -0.297 1.405 1.00 98.12 141 ALA A C 1
ATOM 1072 O O . ALA A 1 141 ? 10.938 -0.858 2.271 1.00 98.12 141 ALA A O 1
ATOM 1073 N N . ASN A 1 142 ? 12.499 0.649 1.708 1.00 98.25 142 ASN A N 1
ATOM 1074 C CA . ASN A 1 142 ? 12.719 1.136 3.068 1.00 98.25 142 ASN A CA 1
ATOM 1075 C C . ASN A 1 142 ? 11.471 1.837 3.644 1.00 98.25 142 ASN A C 1
ATOM 1077 O O . ASN A 1 142 ? 11.159 1.655 4.819 1.00 98.25 142 ASN A O 1
ATOM 1081 N N . LEU A 1 143 ? 10.717 2.582 2.827 1.00 97.25 143 LEU A N 1
ATOM 1082 C CA . LEU A 1 143 ? 9.430 3.161 3.235 1.00 97.25 143 LEU A CA 1
ATOM 1083 C C . LEU A 1 143 ? 8.356 2.085 3.468 1.00 97.25 143 LEU A C 1
ATOM 1085 O O . LEU A 1 143 ? 7.632 2.176 4.454 1.00 97.25 143 LEU A O 1
ATOM 1089 N N . TYR A 1 144 ? 8.282 1.043 2.636 1.00 97.12 144 TYR A N 1
ATOM 1090 C CA . TYR A 1 144 ? 7.376 -0.093 2.853 1.00 97.12 144 TYR A CA 1
ATOM 1091 C C . TYR A 1 144 ? 7.757 -0.939 4.084 1.00 97.12 144 TYR A C 1
ATOM 1093 O O . TYR A 1 144 ? 6.877 -1.405 4.806 1.00 97.12 144 TYR A O 1
ATOM 1101 N N . LEU A 1 145 ? 9.049 -1.080 4.395 1.00 97.12 145 LEU A N 1
ATOM 1102 C CA . LEU A 1 145 ? 9.508 -1.727 5.628 1.00 97.12 145 LEU A CA 1
ATOM 1103 C C . LEU A 1 145 ? 9.183 -0.876 6.867 1.00 97.12 145 LEU A C 1
ATOM 1105 O O . LEU A 1 145 ? 8.697 -1.402 7.867 1.00 97.12 145 LEU A O 1
ATOM 1109 N N . LEU A 1 146 ? 9.394 0.443 6.794 1.00 96.62 146 LEU A N 1
ATOM 1110 C CA . LEU A 1 146 ? 8.985 1.389 7.835 1.00 96.62 146 LEU A CA 1
ATOM 1111 C C . LEU A 1 146 ? 7.466 1.348 8.065 1.00 96.62 146 LEU A C 1
ATOM 1113 O O . LEU A 1 146 ? 7.025 1.393 9.213 1.00 96.62 146 LEU A O 1
ATOM 1117 N N . LEU A 1 147 ? 6.681 1.236 6.992 1.00 94.62 147 LEU A N 1
ATOM 1118 C CA . LEU A 1 147 ? 5.227 1.098 7.026 1.00 94.62 147 LEU A CA 1
ATOM 1119 C C . LEU A 1 147 ? 4.814 -0.183 7.768 1.00 94.62 147 LEU A C 1
ATOM 1121 O O . LEU A 1 147 ? 4.180 -0.080 8.816 1.00 94.62 147 LEU A O 1
ATOM 1125 N N . CYS A 1 148 ? 5.307 -1.346 7.323 1.00 94.94 148 CYS A N 1
ATOM 1126 C CA . CYS A 1 148 ? 5.133 -2.642 7.992 1.00 94.94 148 CYS A CA 1
ATOM 1127 C C . CYS A 1 148 ? 5.464 -2.573 9.492 1.00 94.94 148 CYS A C 1
ATOM 1129 O O . CYS A 1 148 ? 4.701 -3.060 10.326 1.00 94.94 148 CYS A O 1
ATOM 1131 N N . LEU A 1 149 ? 6.598 -1.966 9.863 1.00 94.12 149 LEU A N 1
ATOM 1132 C CA . LEU A 1 149 ? 7.012 -1.845 11.263 1.00 94.12 149 LEU A CA 1
ATOM 1133 C C . LEU A 1 149 ? 6.079 -0.935 12.075 1.00 94.12 149 LEU A C 1
ATOM 1135 O O . LEU A 1 149 ? 5.765 -1.263 13.218 1.00 94.12 149 LEU A O 1
ATOM 1139 N N . ASN A 1 150 ? 5.592 0.172 11.509 1.00 94.06 150 ASN A N 1
ATOM 1140 C CA . ASN A 1 150 ? 4.629 1.037 12.194 1.00 94.06 150 ASN A CA 1
ATOM 1141 C C . ASN A 1 150 ? 3.264 0.351 12.352 1.00 94.06 150 ASN A C 1
ATOM 1143 O O . ASN A 1 150 ? 2.733 0.319 13.461 1.00 94.06 150 ASN A O 1
ATOM 1147 N N . GLU A 1 151 ? 2.726 -0.247 11.287 1.00 92.00 151 GLU A N 1
ATOM 1148 C CA . GLU A 1 151 ? 1.470 -1.011 11.307 1.00 92.00 151 GLU A CA 1
ATOM 1149 C C . GLU A 1 151 ? 1.545 -2.158 12.330 1.00 92.00 151 GLU A C 1
ATOM 1151 O O . GLU A 1 151 ? 0.651 -2.334 13.164 1.00 92.00 151 GLU A O 1
ATOM 1156 N N . ALA A 1 152 ? 2.667 -2.888 12.349 1.00 89.94 152 ALA A N 1
ATOM 1157 C CA . ALA A 1 152 ? 2.890 -3.976 13.285 1.00 89.94 152 ALA A CA 1
ATOM 1158 C C . ALA A 1 152 ? 3.007 -3.507 14.745 1.00 89.94 152 ALA A C 1
ATOM 1160 O O . ALA A 1 152 ? 2.409 -4.137 15.621 1.00 89.94 152 ALA A O 1
ATOM 1161 N N . LEU A 1 153 ? 3.775 -2.447 15.025 1.00 91.75 153 LEU A N 1
ATOM 1162 C CA . LEU A 1 153 ? 4.138 -2.045 16.389 1.00 91.75 153 LEU A CA 1
ATOM 1163 C C . LEU A 1 153 ? 3.148 -1.053 17.014 1.00 91.75 153 LEU A C 1
ATOM 1165 O O . LEU A 1 153 ? 2.707 -1.276 18.140 1.00 91.75 153 LEU A O 1
ATOM 1169 N N . VAL A 1 154 ? 2.757 0.014 16.307 1.00 92.81 154 VAL A N 1
ATOM 1170 C CA . VAL A 1 154 ? 1.936 1.110 16.864 1.00 92.81 154 VAL A CA 1
ATOM 1171 C C . VAL A 1 154 ? 0.567 0.595 17.309 1.00 92.81 154 VAL A C 1
ATOM 1173 O O . VAL A 1 154 ? 0.133 0.867 18.429 1.00 92.81 154 VAL A O 1
ATOM 1176 N N . LEU A 1 155 ? -0.090 -0.218 16.476 1.00 89.44 155 LEU A N 1
ATOM 1177 C CA . LEU A 1 155 ? -1.413 -0.776 16.776 1.00 89.44 155 LEU A CA 1
ATOM 1178 C C . LEU A 1 155 ? -1.381 -1.900 17.830 1.00 89.44 155 LEU A C 1
ATOM 1180 O O . LEU A 1 155 ? -2.412 -2.207 18.430 1.00 89.44 155 LEU A O 1
ATOM 1184 N N . ARG A 1 156 ? -0.207 -2.489 18.104 1.00 90.00 156 ARG A N 1
ATOM 1185 C CA . ARG A 1 156 ? 0.008 -3.418 19.231 1.00 90.00 156 ARG A CA 1
ATOM 1186 C C . ARG A 1 156 ? 0.343 -2.692 20.535 1.00 90.00 156 ARG A C 1
ATOM 1188 O O . ARG A 1 156 ? -0.062 -3.157 21.595 1.00 90.00 156 ARG A O 1
ATOM 1195 N N . ALA A 1 157 ? 1.029 -1.552 20.463 1.00 91.94 157 ALA A N 1
ATOM 1196 C CA . ALA A 1 157 ? 1.424 -0.748 21.620 1.00 91.94 157 ALA A CA 1
ATOM 1197 C C . ALA A 1 157 ? 0.256 -0.003 22.299 1.00 91.94 157 ALA A C 1
ATOM 1199 O O . ALA A 1 157 ? 0.421 0.506 23.406 1.00 91.94 157 ALA A O 1
ATOM 1200 N N . THR A 1 158 ? -0.925 0.076 21.671 1.00 90.75 158 THR A N 1
ATOM 1201 C CA . THR A 1 158 ? -2.087 0.779 22.237 1.00 90.75 158 THR A CA 1
ATOM 1202 C C . THR A 1 158 ? -3.425 0.091 21.977 1.00 90.75 158 THR A C 1
ATOM 1204 O O . THR A 1 158 ? -3.656 -0.555 20.953 1.00 90.75 158 THR A O 1
ATOM 1207 N N . HIS A 1 159 ? -4.355 0.287 22.911 1.00 86.94 159 HIS A N 1
ATOM 1208 C CA . HIS A 1 159 ? -5.761 -0.100 22.784 1.00 86.94 159 HIS A CA 1
ATOM 1209 C C . HIS A 1 159 ? -6.708 1.109 22.663 1.00 86.94 159 HIS A C 1
ATOM 1211 O O . HIS A 1 159 ? -7.925 0.919 22.636 1.00 86.94 159 HIS A O 1
ATOM 1217 N N . ASP A 1 160 ? -6.188 2.343 22.594 1.00 91.00 160 ASP A N 1
ATOM 1218 C CA . ASP A 1 160 ? -7.031 3.522 22.377 1.00 91.00 160 ASP A CA 1
ATOM 1219 C C . ASP A 1 160 ? -7.473 3.615 20.908 1.00 91.00 160 ASP A C 1
ATOM 1221 O O . ASP A 1 160 ? -6.675 3.823 19.990 1.00 91.00 160 ASP A O 1
ATOM 1225 N N . VAL A 1 161 ? -8.788 3.516 20.707 1.00 90.44 161 VAL A N 1
ATOM 1226 C CA . VAL A 1 161 ? -9.455 3.656 19.409 1.00 90.44 161 VAL A CA 1
ATOM 1227 C C . VAL A 1 161 ? -9.181 5.029 18.777 1.00 90.44 161 VAL A C 1
ATOM 1229 O O . VAL A 1 161 ? -9.168 5.127 17.553 1.00 90.44 161 VAL A O 1
ATOM 1232 N N . LYS A 1 162 ? -8.909 6.085 19.561 1.00 90.75 162 LYS A N 1
ATOM 1233 C CA . LYS A 1 162 ? -8.490 7.389 19.016 1.00 90.75 162 LYS A CA 1
ATOM 1234 C C . LYS A 1 162 ? -7.159 7.287 18.276 1.00 90.75 162 LYS A C 1
ATOM 1236 O O . LYS A 1 162 ? -7.074 7.742 17.142 1.00 90.75 162 LYS A O 1
ATOM 1241 N N . VAL A 1 163 ? -6.150 6.661 18.888 1.00 93.81 163 VAL A N 1
ATOM 1242 C CA . VAL A 1 163 ? -4.818 6.503 18.278 1.00 93.81 163 VAL A CA 1
ATOM 1243 C C . VAL A 1 163 ? -4.908 5.624 17.033 1.00 93.81 163 VAL A C 1
ATOM 1245 O O . VAL A 1 163 ? -4.380 6.001 15.990 1.00 93.81 163 VAL A O 1
ATOM 1248 N N . TRP A 1 164 ? -5.667 4.522 17.102 1.00 94.25 164 TRP A N 1
ATOM 1249 C CA . TRP A 1 164 ? -5.962 3.687 15.931 1.00 94.25 164 TRP A CA 1
ATOM 1250 C C . TRP A 1 164 ? -6.594 4.497 14.792 1.00 94.25 164 TRP A C 1
ATOM 1252 O O . TRP A 1 164 ? -6.146 4.392 13.657 1.00 94.25 164 TRP A O 1
ATOM 1262 N N . LYS A 1 165 ? -7.599 5.339 15.071 1.00 92.44 165 LYS A N 1
ATOM 1263 C CA . LYS A 1 165 ? -8.226 6.187 14.045 1.00 92.44 165 LYS A CA 1
ATOM 1264 C C . LYS A 1 165 ? -7.258 7.203 13.444 1.00 92.44 165 LYS A C 1
ATOM 1266 O O . LYS A 1 165 ? -7.225 7.332 12.227 1.00 92.44 165 LYS A O 1
ATOM 1271 N N . THR A 1 166 ? -6.475 7.910 14.258 1.00 94.94 166 THR A N 1
ATOM 1272 C CA . THR A 1 166 ? -5.498 8.890 13.753 1.00 94.94 166 THR A CA 1
ATOM 1273 C C . THR A 1 166 ? -4.459 8.220 12.852 1.00 94.94 166 THR A C 1
ATOM 1275 O O . THR A 1 166 ? -4.141 8.745 11.788 1.00 94.94 166 THR A O 1
ATOM 1278 N N . PHE A 1 167 ? -3.984 7.031 13.234 1.00 95.44 167 PHE A N 1
ATOM 1279 C CA . PHE A 1 167 ? -3.043 6.242 12.442 1.00 95.44 167 PHE A CA 1
ATOM 1280 C C . PHE A 1 167 ? -3.668 5.741 11.127 1.00 95.44 167 PHE A C 1
ATOM 1282 O O . PHE A 1 167 ? -3.150 6.026 10.049 1.00 95.44 167 PHE A O 1
ATOM 1289 N N . LEU A 1 168 ? -4.835 5.088 11.191 1.00 95.31 168 LEU A N 1
ATOM 1290 C CA . LEU A 1 168 ? -5.544 4.557 10.016 1.00 95.31 168 LEU A CA 1
ATOM 1291 C C . LEU A 1 168 ? -6.050 5.658 9.065 1.00 95.31 168 LEU A C 1
ATOM 1293 O O . LEU A 1 168 ? -6.213 5.399 7.877 1.00 95.31 168 LEU A O 1
ATOM 1297 N N . PHE A 1 169 ? -6.255 6.891 9.545 1.00 95.62 169 PHE A N 1
ATOM 1298 C CA . PHE A 1 169 ? -6.507 8.053 8.686 1.00 95.62 169 PHE A CA 1
ATOM 1299 C C . PHE A 1 169 ? -5.261 8.460 7.885 1.00 95.62 169 PHE A C 1
ATOM 1301 O O . PHE A 1 169 ? -5.366 8.689 6.682 1.00 95.62 169 PHE A O 1
ATOM 1308 N N . GLY A 1 170 ? -4.080 8.499 8.513 1.00 95.62 170 GLY A N 1
ATOM 1309 C CA . GLY A 1 170 ? -2.819 8.737 7.799 1.00 95.62 170 GLY A CA 1
ATOM 1310 C C . GLY A 1 170 ? -2.545 7.668 6.735 1.00 95.62 170 GLY A C 1
ATOM 1311 O O . GLY A 1 170 ? -2.147 7.990 5.617 1.00 95.62 170 GLY A O 1
ATOM 1312 N N . LEU A 1 171 ? -2.853 6.409 7.053 1.00 95.88 171 LEU A N 1
ATOM 1313 C CA . LEU A 1 171 ? -2.768 5.293 6.111 1.00 95.88 171 LEU A CA 1
ATOM 1314 C C . LEU A 1 171 ? -3.780 5.399 4.957 1.00 95.88 171 LEU A C 1
ATOM 1316 O O . LEU A 1 171 ? -3.414 5.163 3.812 1.00 95.88 171 LEU A O 1
ATOM 1320 N N . LEU A 1 172 ? -5.016 5.838 5.217 1.00 95.94 172 LEU A N 1
ATOM 1321 C CA . LEU A 1 172 ? -6.011 6.087 4.164 1.00 95.94 172 LEU A CA 1
ATOM 1322 C C . LEU A 1 172 ? -5.563 7.190 3.184 1.00 95.94 172 LEU A C 1
ATOM 1324 O O . LEU A 1 172 ? -5.835 7.106 1.988 1.00 95.94 172 LEU A O 1
ATOM 1328 N N . VAL A 1 173 ? -4.839 8.210 3.657 1.00 96.94 173 VAL A N 1
ATOM 1329 C CA . VAL A 1 173 ? -4.216 9.213 2.772 1.00 96.94 173 VAL A CA 1
ATOM 1330 C C . VAL A 1 173 ? -3.100 8.584 1.925 1.00 96.94 173 VAL A C 1
ATOM 1332 O O . VAL A 1 173 ? -2.981 8.908 0.742 1.00 96.94 173 VAL A O 1
ATOM 1335 N N . ALA A 1 174 ? -2.323 7.652 2.487 1.00 95.81 174 ALA A N 1
ATOM 1336 C CA . ALA A 1 174 ? -1.312 6.904 1.741 1.00 95.81 174 ALA A CA 1
ATOM 1337 C C . ALA A 1 174 ? -1.932 5.986 0.666 1.00 95.81 174 ALA A C 1
ATOM 1339 O O . ALA A 1 174 ? -1.427 5.973 -0.454 1.00 95.81 174 ALA A O 1
ATOM 1340 N N . ASP A 1 175 ? -3.053 5.308 0.948 1.00 96.44 175 ASP A N 1
ATOM 1341 C CA . ASP A 1 175 ? -3.789 4.490 -0.036 1.00 96.44 175 ASP A CA 1
ATOM 1342 C C . ASP A 1 175 ? -4.213 5.307 -1.258 1.00 96.44 175 ASP A C 1
ATOM 1344 O O . ASP A 1 175 ? -3.999 4.907 -2.403 1.00 96.44 175 ASP A O 1
ATOM 1348 N N . LEU A 1 176 ? -4.803 6.481 -1.016 1.00 96.06 176 LEU A N 1
ATOM 1349 C CA . LEU A 1 176 ? -5.248 7.386 -2.075 1.00 96.06 176 LEU A CA 1
ATOM 1350 C C . LEU A 1 176 ? -4.058 7.923 -2.884 1.00 96.06 176 LEU A C 1
ATOM 1352 O O . LEU A 1 176 ? -4.150 8.030 -4.106 1.00 96.06 176 LEU A O 1
ATOM 1356 N N . GLY A 1 177 ? -2.924 8.194 -2.228 1.00 96.19 177 GLY A N 1
ATOM 1357 C CA . GLY A 1 177 ? -1.661 8.534 -2.889 1.00 96.19 177 GLY A CA 1
ATOM 1358 C C . GLY A 1 177 ? -1.111 7.397 -3.759 1.00 96.19 177 GLY A C 1
ATOM 1359 O O . GLY A 1 177 ? -0.709 7.638 -4.900 1.00 96.19 177 GLY A O 1
ATOM 1360 N N . HIS A 1 178 ? -1.147 6.156 -3.263 1.00 95.38 178 HIS A N 1
ATOM 1361 C CA . HIS A 1 178 ? -0.715 4.962 -3.994 1.00 95.38 178 HIS A CA 1
ATOM 1362 C C . HIS A 1 178 ? -1.598 4.722 -5.221 1.00 95.38 178 HIS A C 1
ATOM 1364 O O . HIS A 1 178 ? -1.086 4.693 -6.339 1.00 95.38 178 HIS A O 1
ATOM 1370 N N . LEU A 1 179 ? -2.924 4.674 -5.052 1.00 95.69 179 LEU A N 1
ATOM 1371 C CA . LEU A 1 179 ? -3.877 4.520 -6.157 1.00 95.69 179 LEU A CA 1
ATOM 1372 C C . LEU A 1 179 ? -3.757 5.648 -7.191 1.00 95.69 179 LEU A C 1
ATOM 1374 O O . LEU A 1 179 ? -3.833 5.384 -8.392 1.00 95.69 179 LEU A O 1
ATOM 1378 N N . TYR A 1 180 ? -3.513 6.890 -6.759 1.00 95.50 180 TYR A N 1
ATOM 1379 C CA . TYR A 1 180 ? -3.248 8.015 -7.658 1.00 95.50 180 TYR A CA 1
ATOM 1380 C C . TYR A 1 180 ? -1.920 7.869 -8.417 1.00 95.50 180 TYR A C 1
ATOM 1382 O O . TYR A 1 180 ? -1.836 8.275 -9.577 1.00 95.50 180 TYR A O 1
ATOM 1390 N N . SER A 1 181 ? -0.879 7.280 -7.818 1.00 93.50 181 SER A N 1
ATOM 1391 C CA . SER A 1 181 ? 0.416 7.069 -8.485 1.00 93.50 181 SER A CA 1
ATOM 1392 C C . SER A 1 181 ? 0.306 6.141 -9.704 1.00 93.50 181 SER A C 1
ATOM 1394 O O . SER A 1 181 ? 0.838 6.460 -10.769 1.00 93.50 181 SER A O 1
ATOM 1396 N N . VAL A 1 182 ? -0.486 5.067 -9.592 1.00 93.69 182 VAL A N 1
ATOM 1397 C CA . VAL A 1 182 ? -0.633 4.020 -10.622 1.00 93.69 182 VAL A CA 1
ATOM 1398 C C . VAL A 1 182 ? -1.366 4.522 -11.878 1.00 93.69 182 VAL A C 1
ATOM 1400 O O . VAL A 1 182 ? -1.248 3.917 -12.941 1.00 93.69 182 VAL A O 1
ATOM 1403 N N . ARG A 1 183 ? -2.037 5.687 -11.829 1.00 94.25 183 ARG A N 1
ATOM 1404 C CA . ARG A 1 183 ? -2.800 6.260 -12.963 1.00 94.25 183 ARG A CA 1
ATOM 1405 C C . ARG A 1 183 ? -1.994 6.400 -14.260 1.00 94.25 183 ARG A C 1
ATOM 1407 O O . ARG A 1 183 ? -2.574 6.420 -15.342 1.00 94.25 183 ARG A O 1
ATOM 1414 N N . LEU A 1 184 ? -0.668 6.516 -14.145 1.00 93.19 184 LEU A N 1
ATOM 1415 C CA . LEU A 1 184 ? 0.265 6.665 -15.264 1.00 93.19 184 LEU A CA 1
ATOM 1416 C C . LEU A 1 184 ? 0.435 5.375 -16.088 1.00 93.19 184 LEU A C 1
ATOM 1418 O O . LEU A 1 184 ? 0.813 5.460 -17.251 1.00 93.19 184 LEU A O 1
ATOM 1422 N N . VAL A 1 185 ? 0.076 4.210 -15.535 1.00 91.44 185 VAL A N 1
ATOM 1423 C CA . VAL A 1 185 ? -0.057 2.932 -16.269 1.00 91.44 185 VAL A CA 1
ATOM 1424 C C . VAL A 1 185 ? -1.265 2.964 -17.230 1.00 91.44 185 VAL A C 1
ATOM 1426 O O . VAL A 1 185 ? -1.339 2.191 -18.187 1.00 91.44 185 VAL A O 1
ATOM 1429 N N . GLY A 1 186 ? -2.192 3.907 -17.024 1.00 92.12 186 GLY A N 1
ATOM 1430 C CA . GLY A 1 186 ? -3.347 4.178 -17.876 1.00 92.12 186 GLY A CA 1
ATOM 1431 C C . GLY A 1 186 ? -4.669 3.683 -17.284 1.00 92.12 186 GLY A C 1
ATOM 1432 O O . GLY A 1 186 ? -4.721 2.709 -16.540 1.00 92.12 186 GLY A O 1
ATOM 1433 N N . ASN A 1 187 ? -5.778 4.334 -17.657 1.00 92.75 187 ASN A N 1
ATOM 1434 C CA . ASN A 1 187 ? -7.107 4.109 -17.059 1.00 92.75 187 ASN A CA 1
ATOM 1435 C C . ASN A 1 187 ? -7.625 2.655 -17.144 1.00 92.75 187 ASN A C 1
ATOM 1437 O O . ASN A 1 187 ? -8.538 2.287 -16.412 1.00 92.75 187 ASN A O 1
ATOM 1441 N N . TRP A 1 188 ? -7.059 1.805 -18.008 1.00 93.19 188 TRP A N 1
ATOM 1442 C CA . TRP A 1 188 ? -7.419 0.384 -18.062 1.00 93.19 188 TRP A CA 1
ATOM 1443 C C . TRP A 1 188 ? -7.192 -0.330 -16.719 1.00 93.19 188 TRP A C 1
ATOM 1445 O O . TRP A 1 188 ? -7.981 -1.210 -16.374 1.00 93.19 188 TRP A O 1
ATOM 1455 N N . VAL A 1 189 ? -6.176 0.088 -15.954 1.00 93.69 189 VAL A N 1
ATOM 1456 C CA . VAL A 1 189 ? -5.709 -0.581 -14.732 1.00 93.69 189 VAL A CA 1
ATOM 1457 C C . VAL A 1 189 ? -6.728 -0.538 -13.586 1.00 93.69 189 VAL A C 1
ATOM 1459 O O . VAL A 1 189 ? -6.655 -1.356 -12.680 1.00 93.69 189 VAL A O 1
ATOM 1462 N N . TYR A 1 190 ? -7.726 0.349 -13.629 1.00 94.25 190 TYR A N 1
ATOM 1463 C CA . TYR A 1 190 ? -8.778 0.417 -12.604 1.00 94.25 190 TYR A CA 1
ATOM 1464 C C . TYR A 1 190 ? -10.010 -0.449 -12.912 1.00 94.25 190 TYR A C 1
ATOM 1466 O O . TYR A 1 190 ? -10.794 -0.724 -12.009 1.00 94.25 190 TYR A O 1
ATOM 1474 N N . TRP A 1 191 ? -10.199 -0.869 -14.171 1.00 93.75 191 TRP A N 1
ATOM 1475 C CA . TRP A 1 191 ? -11.477 -1.436 -14.638 1.00 93.75 191 TRP A CA 1
ATOM 1476 C C . TRP A 1 191 ? -11.343 -2.758 -15.407 1.00 93.75 191 TRP A C 1
ATOM 1478 O O . TRP A 1 191 ? -12.257 -3.580 -15.373 1.00 93.75 191 TRP A O 1
ATOM 1488 N N . LYS A 1 192 ? -10.222 -2.994 -16.103 1.00 95.31 192 LYS A N 1
ATOM 1489 C CA . LYS A 1 192 ? -9.992 -4.207 -16.907 1.00 95.31 192 LYS A CA 1
ATOM 1490 C C . LYS A 1 192 ? -9.266 -5.280 -16.095 1.00 95.31 192 LYS A C 1
ATOM 1492 O O . LYS A 1 192 ? -8.140 -5.649 -16.418 1.00 95.31 192 LYS A O 1
ATOM 1497 N N . PHE A 1 193 ? -9.913 -5.787 -15.047 1.00 94.81 193 PHE A N 1
ATOM 1498 C CA . PHE A 1 193 ? -9.303 -6.730 -14.097 1.00 94.81 193 PHE A CA 1
ATOM 1499 C C . PHE A 1 193 ? -8.775 -8.030 -14.732 1.00 94.81 193 PHE A C 1
ATOM 1501 O O . PHE A 1 193 ? -7.861 -8.655 -14.209 1.00 94.81 193 PHE A O 1
ATOM 1508 N N . TRP A 1 194 ? -9.303 -8.419 -15.894 1.00 95.62 194 TRP A N 1
ATOM 1509 C CA . TRP A 1 194 ? -8.839 -9.560 -16.694 1.00 95.62 194 TRP A CA 1
ATOM 1510 C C . TRP A 1 194 ? -7.504 -9.323 -17.431 1.00 95.62 194 TRP A C 1
ATOM 1512 O O . TRP A 1 194 ? -7.018 -10.224 -18.107 1.00 95.62 194 TRP A O 1
ATOM 1522 N N . LEU A 1 195 ? -6.924 -8.122 -17.329 1.00 94.62 195 LEU A N 1
ATOM 1523 C CA . LEU A 1 195 ? -5.576 -7.790 -17.809 1.00 94.62 195 LEU A CA 1
ATOM 1524 C C . LEU A 1 195 ? -4.559 -7.634 -16.663 1.00 94.62 195 LEU A C 1
ATOM 1526 O O . LEU A 1 195 ? -3.398 -7.340 -16.932 1.00 94.62 195 LEU A O 1
ATOM 1530 N N . TRP A 1 196 ? -4.979 -7.787 -15.401 1.00 95.94 196 TRP A N 1
ATOM 1531 C CA . TRP A 1 196 ? -4.112 -7.559 -14.246 1.00 95.94 196 TRP A CA 1
ATOM 1532 C C . TRP A 1 196 ? -3.007 -8.607 -14.124 1.00 95.94 196 TRP A C 1
ATOM 1534 O O . TRP A 1 196 ? -3.261 -9.810 -14.054 1.00 95.94 196 TRP A O 1
ATOM 1544 N N . ASN A 1 197 ? -1.770 -8.124 -14.031 1.00 95.12 197 ASN A N 1
ATOM 1545 C CA . ASN A 1 197 ? -0.612 -8.921 -13.661 1.00 95.12 197 ASN A CA 1
ATOM 1546 C C . ASN A 1 197 ? -0.435 -8.968 -12.128 1.00 95.12 197 ASN A C 1
ATOM 1548 O O . ASN A 1 197 ? -1.152 -8.303 -11.381 1.00 95.12 197 ASN A O 1
ATOM 1552 N N . ALA A 1 198 ? 0.541 -9.742 -11.644 1.00 93.25 198 ALA A N 1
ATOM 1553 C CA . ALA A 1 198 ? 0.778 -9.945 -10.213 1.00 93.25 198 ALA A CA 1
ATOM 1554 C C . ALA A 1 198 ? 0.924 -8.640 -9.398 1.00 93.25 198 ALA A C 1
ATOM 1556 O O . ALA A 1 198 ? 0.444 -8.588 -8.266 1.00 93.25 198 ALA A O 1
ATOM 1557 N N . ILE A 1 199 ? 1.539 -7.585 -9.955 1.00 94.38 199 ILE A N 1
ATOM 1558 C CA . ILE A 1 199 ? 1.668 -6.306 -9.242 1.00 94.38 199 ILE A CA 1
ATOM 1559 C C . ILE A 1 199 ? 0.377 -5.480 -9.281 1.00 94.38 199 ILE A C 1
ATOM 1561 O O . ILE A 1 199 ? 0.092 -4.773 -8.320 1.00 94.38 199 ILE A O 1
ATOM 1565 N N . ASP A 1 200 ? -0.442 -5.601 -10.331 1.00 95.62 200 ASP A N 1
ATOM 1566 C CA . ASP A 1 200 ? -1.724 -4.891 -10.432 1.00 95.62 200 ASP A CA 1
ATOM 1567 C C . ASP A 1 200 ? -2.702 -5.368 -9.350 1.00 95.62 200 ASP A C 1
ATOM 1569 O O . ASP A 1 200 ? -3.382 -4.549 -8.734 1.00 95.62 200 ASP A O 1
ATOM 1573 N N . ILE A 1 201 ? -2.707 -6.676 -9.050 1.00 95.19 201 ILE A N 1
ATOM 1574 C CA . ILE A 1 201 ? -3.475 -7.270 -7.941 1.00 95.19 201 ILE A CA 1
ATOM 1575 C C . ILE A 1 201 ? -3.067 -6.663 -6.589 1.00 95.19 201 ILE A C 1
ATOM 1577 O O . ILE A 1 201 ? -3.928 -6.347 -5.766 1.00 95.19 201 ILE A O 1
ATOM 1581 N N . GLY A 1 202 ? -1.765 -6.467 -6.361 1.00 92.56 202 GLY A N 1
ATOM 1582 C CA . GLY A 1 202 ? -1.261 -5.801 -5.157 1.00 92.56 202 GLY A CA 1
ATOM 1583 C C . GLY A 1 202 ? -1.578 -4.303 -5.126 1.00 92.56 202 GLY A C 1
ATOM 1584 O O . GLY A 1 202 ? -1.943 -3.773 -4.083 1.00 92.56 202 GLY A O 1
ATOM 1585 N N . ASN A 1 203 ? -1.482 -3.626 -6.272 1.00 94.19 203 ASN A N 1
ATOM 1586 C CA . ASN A 1 203 ? -1.593 -2.173 -6.384 1.00 94.19 203 ASN A CA 1
ATOM 1587 C C . ASN A 1 203 ? -3.029 -1.639 -6.382 1.00 94.19 203 ASN A C 1
ATOM 1589 O O . ASN A 1 203 ? -3.241 -0.523 -5.910 1.00 94.19 203 ASN A O 1
ATOM 1593 N N . ILE A 1 204 ? -3.993 -2.382 -6.939 1.00 95.88 204 ILE A N 1
ATOM 1594 C CA . ILE A 1 204 ? -5.356 -1.890 -7.182 1.00 95.88 204 ILE A CA 1
ATOM 1595 C C . ILE A 1 204 ? -6.389 -2.530 -6.237 1.00 95.88 204 ILE A C 1
ATOM 1597 O O . ILE A 1 204 ? -6.777 -1.856 -5.281 1.00 95.88 204 ILE A O 1
ATOM 1601 N N . PRO A 1 205 ? -6.858 -3.786 -6.413 1.00 95.62 205 PRO A N 1
ATOM 1602 C CA . PRO A 1 205 ? -7.960 -4.312 -5.606 1.00 95.62 205 PRO A CA 1
ATOM 1603 C C . PRO A 1 205 ? -7.585 -4.468 -4.127 1.00 95.62 205 PRO A C 1
ATOM 1605 O O . PRO A 1 205 ? -8.434 -4.240 -3.266 1.00 95.62 205 PRO A O 1
ATOM 1608 N N . PHE A 1 206 ? -6.328 -4.801 -3.813 1.00 95.44 206 PHE A N 1
ATOM 1609 C CA . PHE A 1 206 ? -5.873 -4.931 -2.430 1.00 95.44 206 PHE A CA 1
ATOM 1610 C C . PHE A 1 206 ? -5.812 -3.575 -1.702 1.00 95.44 206 PHE A C 1
ATOM 1612 O O . PHE A 1 206 ? -6.365 -3.446 -0.610 1.00 95.44 206 PHE A O 1
ATOM 1619 N N . VAL A 1 207 ? -5.247 -2.532 -2.324 1.00 96.12 207 VAL A N 1
ATOM 1620 C CA . VAL A 1 207 ? -5.220 -1.173 -1.740 1.00 96.12 207 VAL A CA 1
ATOM 1621 C C . VAL A 1 207 ? -6.627 -0.571 -1.649 1.00 96.12 207 VAL A C 1
ATOM 1623 O O . VAL A 1 207 ? -6.960 0.048 -0.642 1.00 96.12 207 VAL A O 1
ATOM 1626 N N . ILE A 1 208 ? -7.504 -0.812 -2.633 1.00 96.75 208 ILE A N 1
ATOM 1627 C CA . ILE A 1 208 ? -8.925 -0.425 -2.553 1.00 96.75 208 ILE A CA 1
ATOM 1628 C C . ILE A 1 208 ? -9.616 -1.115 -1.365 1.00 96.75 208 ILE A C 1
ATOM 1630 O O . ILE A 1 208 ? -10.356 -0.466 -0.624 1.00 96.75 208 ILE A O 1
ATOM 1634 N N . PHE A 1 209 ? -9.362 -2.407 -1.140 1.00 97.31 209 PHE A N 1
ATOM 1635 C CA . PHE A 1 209 ? -9.894 -3.143 0.008 1.00 97.31 209 PHE A CA 1
ATOM 1636 C C . PHE A 1 209 ? -9.403 -2.568 1.349 1.00 97.31 209 PHE A C 1
ATOM 1638 O O . PHE A 1 209 ? -10.225 -2.339 2.245 1.00 97.31 209 PHE A O 1
ATOM 1645 N N . LEU A 1 210 ? -8.107 -2.251 1.476 1.00 96.62 210 LEU A N 1
ATOM 1646 C CA . LEU A 1 210 ? -7.573 -1.575 2.664 1.00 96.62 210 LEU A CA 1
ATOM 1647 C C . LEU A 1 210 ? -8.231 -0.202 2.868 1.00 96.62 210 LEU A C 1
ATOM 1649 O O . LEU A 1 210 ? -8.791 0.037 3.940 1.00 96.62 210 LEU A O 1
ATOM 1653 N N . ALA A 1 211 ? -8.287 0.645 1.839 1.00 96.56 211 ALA A N 1
ATOM 1654 C CA . ALA A 1 211 ? -8.898 1.974 1.904 1.00 96.56 211 ALA A CA 1
ATOM 1655 C C . ALA A 1 211 ? -10.376 1.933 2.340 1.00 96.56 211 ALA A C 1
ATOM 1657 O O . ALA A 1 211 ? -10.806 2.707 3.204 1.00 96.56 211 ALA A O 1
ATOM 1658 N N . ILE A 1 212 ? -11.161 0.990 1.803 1.00 97.56 212 ILE A N 1
ATOM 1659 C CA . ILE A 1 212 ? -12.556 0.765 2.210 1.00 97.56 212 ILE A CA 1
ATOM 1660 C C . ILE A 1 212 ? -12.622 0.333 3.680 1.00 97.56 212 ILE A C 1
ATOM 1662 O O . ILE A 1 212 ? -13.406 0.894 4.447 1.00 97.56 212 ILE A O 1
ATOM 1666 N N . SER A 1 213 ? -11.784 -0.616 4.107 1.00 97.00 213 SER A N 1
ATOM 1667 C CA . SER A 1 213 ? -11.782 -1.106 5.492 1.00 97.00 213 SER A CA 1
ATOM 1668 C C . SER A 1 213 ? -11.386 -0.023 6.509 1.00 97.00 213 SER A C 1
ATOM 1670 O O . SER A 1 213 ? -12.012 0.097 7.565 1.00 97.00 213 SER A O 1
ATOM 1672 N N . ARG A 1 214 ? -10.409 0.830 6.170 1.00 95.81 214 ARG A N 1
ATOM 1673 C CA . ARG A 1 214 ? -9.974 1.978 6.978 1.00 95.81 214 ARG A CA 1
ATOM 1674 C C . ARG A 1 214 ? -11.078 3.036 7.044 1.00 95.81 214 ARG A C 1
ATOM 1676 O O . ARG A 1 214 ? -11.402 3.510 8.132 1.00 95.81 214 ARG A O 1
ATOM 1683 N N . THR A 1 215 ? -11.754 3.313 5.927 1.00 96.25 215 THR A N 1
ATOM 1684 C CA . THR A 1 215 ? -12.945 4.185 5.881 1.00 96.25 215 THR A CA 1
ATOM 1685 C C . THR A 1 215 ? -14.068 3.653 6.784 1.00 96.25 215 THR A C 1
ATOM 1687 O O . THR A 1 215 ? -14.603 4.395 7.611 1.00 96.25 215 THR A O 1
ATOM 1690 N N . MET A 1 216 ? -14.384 2.356 6.704 1.00 95.81 216 MET A N 1
ATOM 1691 C CA . MET A 1 216 ? -15.377 1.705 7.568 1.00 95.81 216 MET A CA 1
ATOM 1692 C C . MET A 1 216 ? -15.008 1.794 9.059 1.00 95.81 216 MET A C 1
ATOM 1694 O O . MET A 1 216 ? -15.867 2.118 9.885 1.00 95.81 216 MET A O 1
ATOM 1698 N N . PHE A 1 217 ? -13.734 1.589 9.411 1.00 94.25 217 PHE A N 1
ATOM 1699 C CA . PHE A 1 217 ? -13.239 1.716 10.784 1.00 94.25 217 PHE A CA 1
ATOM 1700 C C . PHE A 1 217 ? -13.387 3.146 11.329 1.00 94.25 217 PHE A C 1
ATOM 1702 O O . PHE A 1 217 ? -13.889 3.342 12.440 1.00 94.25 217 PHE A O 1
ATOM 1709 N N . LEU A 1 218 ? -12.999 4.161 10.549 1.00 92.50 218 LEU A N 1
ATOM 1710 C CA . LEU A 1 218 ? -13.112 5.578 10.925 1.00 92.50 218 LEU A CA 1
ATOM 1711 C C . LEU A 1 218 ? -14.576 5.967 11.207 1.00 92.50 218 LEU A C 1
ATOM 1713 O O . LEU A 1 218 ? -14.873 6.577 12.247 1.00 92.50 218 LEU A O 1
ATOM 1717 N N . LEU A 1 219 ? -15.483 5.517 10.330 1.00 92.44 219 LEU A N 1
ATOM 1718 C CA . LEU A 1 219 ? -16.940 5.657 10.442 1.00 92.44 219 LEU A CA 1
ATOM 1719 C C . LEU A 1 219 ? -17.574 4.795 11.552 1.00 92.44 219 LEU A C 1
ATOM 1721 O O . LEU A 1 219 ? -18.733 5.014 11.895 1.00 92.44 219 LEU A O 1
ATOM 1725 N N . ASN A 1 220 ? -16.810 3.922 12.222 1.00 91.12 220 ASN A N 1
ATOM 1726 C CA . ASN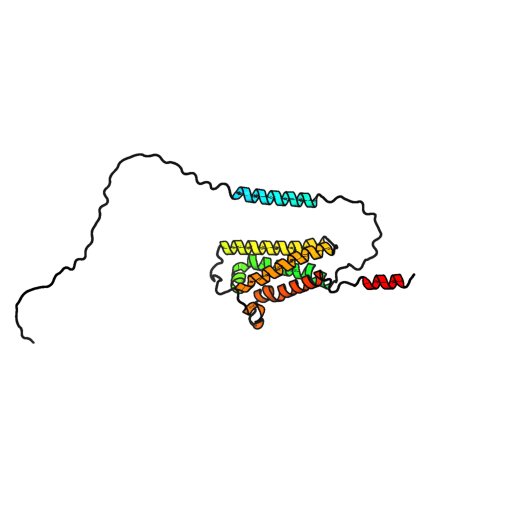 A 1 220 ? -17.248 3.032 13.314 1.00 91.12 220 ASN A CA 1
ATOM 1727 C C . ASN A 1 220 ? -18.191 1.903 12.867 1.00 91.12 220 ASN A C 1
ATOM 1729 O O . ASN A 1 220 ? -18.926 1.343 13.684 1.00 91.12 220 ASN A O 1
ATOM 1733 N N . VAL A 1 221 ? -18.157 1.529 11.588 1.00 91.69 221 VAL A N 1
ATOM 1734 C CA . VAL A 1 221 ? -18.930 0.396 11.067 1.00 91.69 221 VAL A CA 1
ATOM 1735 C C . VAL A 1 221 ? -18.493 -0.887 11.784 1.00 91.69 221 VAL A C 1
ATOM 1737 O O . VAL A 1 221 ? -17.302 -1.175 11.905 1.00 91.69 221 VAL A O 1
ATOM 1740 N N . GLY A 1 222 ? -19.462 -1.646 12.298 1.00 87.44 222 GLY A N 1
ATOM 1741 C CA . GLY A 1 222 ? -19.231 -2.882 13.053 1.00 87.44 222 GLY A CA 1
ATOM 1742 C C . GLY A 1 222 ? -18.896 -2.705 14.541 1.00 87.44 222 GLY A C 1
ATOM 1743 O O . GLY A 1 222 ? -18.824 -3.704 15.253 1.00 87.44 222 GLY A O 1
ATOM 1744 N N . PHE A 1 223 ? -18.720 -1.480 15.050 1.00 87.38 223 PHE A N 1
ATOM 1745 C CA . PHE A 1 223 ? -18.568 -1.253 16.493 1.00 87.38 223 PHE A CA 1
ATOM 1746 C C . PHE A 1 223 ? -19.924 -1.371 17.209 1.00 87.38 223 PHE A C 1
ATOM 1748 O O . PHE A 1 223 ? -20.948 -0.894 16.718 1.00 87.38 223 PHE A O 1
ATOM 1755 N N . ALA A 1 224 ? -19.939 -1.981 18.399 1.00 78.75 224 ALA A N 1
ATOM 1756 C CA . ALA A 1 224 ? -21.165 -2.159 19.177 1.00 78.75 224 ALA A CA 1
ATOM 1757 C C . ALA A 1 224 ? -21.761 -0.804 19.607 1.00 78.75 224 ALA A C 1
ATOM 1759 O O . ALA A 1 224 ? -21.109 -0.009 20.290 1.00 78.75 224 ALA A O 1
ATOM 1760 N N . SER A 1 225 ? -23.015 -0.540 19.225 1.00 61.16 225 SER A N 1
ATOM 1761 C CA . SER A 1 225 ? -23.668 0.739 19.518 1.00 61.16 225 SER A CA 1
ATOM 1762 C C . SER A 1 225 ? -23.898 0.928 21.018 1.00 61.16 225 SER A C 1
ATOM 1764 O O . SER A 1 225 ? -24.603 0.155 21.670 1.00 61.16 225 SER A O 1
ATOM 1766 N N . ARG A 1 226 ? -23.371 2.033 21.564 1.00 57.16 226 ARG A N 1
ATOM 1767 C CA . ARG A 1 226 ? -23.526 2.420 22.978 1.00 57.16 226 ARG A CA 1
ATOM 1768 C C . ARG A 1 226 ? -24.992 2.700 23.373 1.00 57.16 226 ARG A C 1
ATOM 1770 O O . ARG A 1 226 ? -25.287 2.804 24.560 1.00 57.16 226 ARG A O 1
ATOM 1777 N N . ALA A 1 227 ? -25.917 2.772 22.409 1.00 50.91 227 ALA A N 1
ATOM 1778 C CA . ALA A 1 227 ? -27.346 2.978 22.647 1.00 50.91 227 ALA A CA 1
ATOM 1779 C C . ALA A 1 227 ? -27.981 1.904 23.556 1.00 50.91 227 ALA A C 1
ATOM 1781 O O . ALA A 1 227 ? -28.745 2.254 24.456 1.00 50.91 227 ALA A O 1
ATOM 1782 N N . GLY A 1 228 ? -27.620 0.623 23.388 1.00 47.62 228 GLY A N 1
ATOM 1783 C CA . GLY A 1 228 ? -28.212 -0.480 24.164 1.00 47.62 228 GLY A CA 1
ATOM 1784 C C . GLY A 1 228 ? -27.988 -0.356 25.678 1.00 47.62 228 GLY A C 1
ATOM 1785 O O . GLY A 1 228 ? -28.890 -0.618 26.468 1.00 47.62 228 GLY A O 1
ATOM 1786 N N . SER A 1 229 ? -26.820 0.153 26.086 1.00 49.66 229 SER A N 1
ATOM 1787 C CA . SER A 1 229 ? -26.472 0.359 27.500 1.00 49.66 229 SER A CA 1
ATOM 1788 C C . SER A 1 229 ? -27.369 1.392 28.195 1.00 49.66 229 SER A C 1
ATOM 1790 O O . SER A 1 229 ? -27.674 1.239 29.375 1.00 49.66 229 SER A O 1
ATOM 1792 N N . ARG A 1 230 ? -27.825 2.431 27.481 1.00 49.06 230 ARG A N 1
ATOM 1793 C CA . ARG A 1 230 ? -28.631 3.509 28.081 1.00 49.06 230 ARG A CA 1
ATOM 1794 C C . ARG A 1 230 ? -30.104 3.122 28.259 1.00 49.06 230 ARG A C 1
ATOM 1796 O O . ARG A 1 230 ? -30.767 3.673 29.132 1.00 49.06 230 ARG A O 1
ATOM 1803 N N . ALA A 1 231 ? -30.594 2.172 27.460 1.00 52.31 231 ALA A N 1
ATOM 1804 C CA . ALA A 1 231 ? -31.943 1.626 27.585 1.00 52.31 231 ALA A CA 1
ATOM 1805 C C . ALA A 1 231 ? -32.076 0.684 28.793 1.00 52.31 231 ALA A C 1
ATOM 1807 O O . ALA A 1 231 ? -33.034 0.812 29.550 1.00 52.31 231 ALA A O 1
ATOM 1808 N N . ASP A 1 232 ? -31.101 -0.207 29.016 1.00 52.22 232 ASP A N 1
ATOM 1809 C CA . ASP A 1 232 ? -31.155 -1.166 30.130 1.00 52.22 232 ASP A CA 1
ATOM 1810 C C . ASP A 1 232 ? -31.011 -0.488 31.504 1.00 52.22 232 ASP A C 1
ATOM 1812 O O . ASP A 1 232 ? -31.714 -0.846 32.444 1.00 52.22 232 ASP A O 1
ATOM 1816 N N . VAL A 1 233 ? -30.200 0.575 31.611 1.00 54.53 233 VAL A N 1
ATOM 1817 C CA . VAL A 1 233 ? -30.132 1.405 32.833 1.00 54.53 233 VAL A CA 1
ATOM 1818 C C . VAL A 1 233 ? -31.483 2.066 33.137 1.00 54.53 233 VAL A C 1
ATOM 1820 O O . VAL A 1 233 ? -31.920 2.042 34.283 1.00 54.53 233 VAL A O 1
ATOM 1823 N N . LYS A 1 234 ? -32.197 2.582 32.124 1.00 50.84 234 LYS A N 1
ATOM 1824 C CA . LYS A 1 234 ? -33.547 3.157 32.300 1.00 50.84 234 LYS A CA 1
ATOM 1825 C C . LYS A 1 234 ? -34.619 2.096 32.629 1.00 50.84 234 LYS A C 1
ATOM 1827 O O . LYS A 1 234 ? -35.752 2.451 32.918 1.00 50.84 234 LYS A O 1
ATOM 1832 N N . LYS A 1 235 ? -34.292 0.800 32.581 1.00 52.12 235 LYS A N 1
ATOM 1833 C CA . LYS A 1 235 ? -35.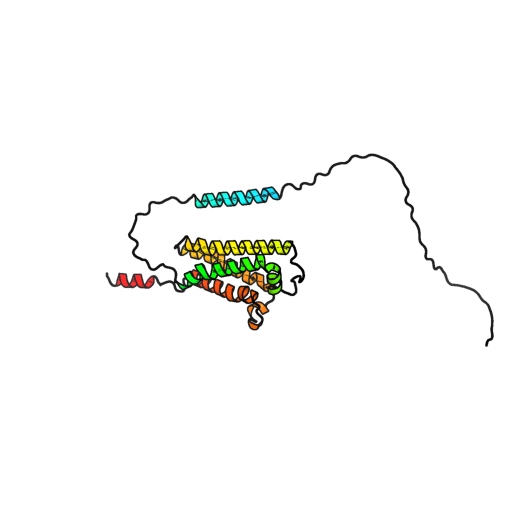205 -0.301 32.934 1.00 52.12 235 LYS A CA 1
ATOM 1834 C C . LYS A 1 235 ? -34.932 -0.896 34.326 1.00 52.12 235 LYS A C 1
ATOM 1836 O O . LYS A 1 235 ? -35.548 -1.896 34.687 1.00 52.12 235 LYS A O 1
ATOM 1841 N N . ARG A 1 236 ? -33.999 -0.309 35.088 1.00 52.06 236 ARG A N 1
ATOM 1842 C CA . ARG A 1 236 ? -33.611 -0.713 36.457 1.00 52.06 236 ARG A CA 1
ATOM 1843 C C . ARG A 1 236 ? -33.721 0.439 37.474 1.00 52.06 236 ARG A C 1
ATOM 1845 O O . ARG A 1 236 ? -33.160 0.336 38.562 1.00 52.06 236 ARG A O 1
ATOM 1852 N N . ILE A 1 237 ? -34.397 1.524 37.088 1.00 50.19 237 ILE A N 1
ATOM 1853 C CA . ILE A 1 237 ? -34.721 2.723 37.877 1.00 50.19 237 ILE A CA 1
ATOM 1854 C C . ILE A 1 237 ? -36.210 2.993 37.660 1.00 50.19 237 ILE A C 1
ATOM 1856 O O . ILE A 1 237 ? -36.908 3.205 38.669 1.00 50.19 237 ILE A O 1
#

Secondary structure (DSSP, 8-state):
--------------------------------------------SHHHHHHHHHHHHHHHHHHHHH-----------------SS-HHHHHIIIIIHHHHHHHHHHHHHH-HHHHHHHHHGGGS-SS---HHHHHHHHHHHHHHHHHHHHHHHHHHH---HHHHHHHHHHHHHHHHHHHHHGGGG-GGGGT-GGG--HHHHHHTHHHHHHHHHHHHHHTTTTSPPT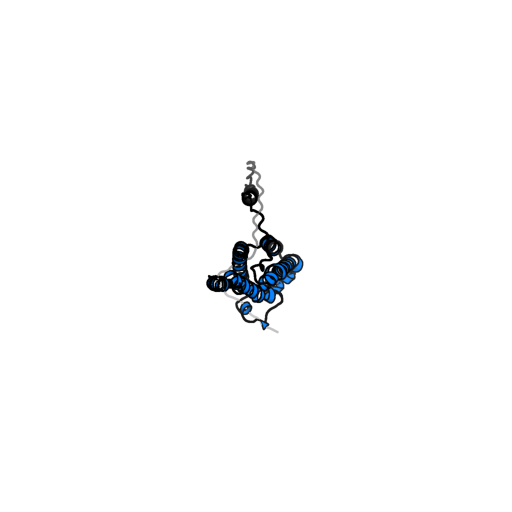HHHHHHHTT--

pLDDT: mean 75.4, std 23.5, range [31.66, 98.25]

Radius of gyration: 36.79 Å; chains: 1; bounding box: 91×46×131 Å

InterPro domains:
  IPR056121 Domain of unknown function DUF7704 [PF24803] (84-221)
  IPR056121 Domain of unknown function DUF7704 [PTHR37019] (75-230)

Organism: NCBI:txid97972